Protein AF-A0A9P5U6A4-F1 (afdb_monomer_lite)

Radius of gyration: 18.1 Å; chains: 1; bounding box: 41×31×50 Å

Foldseek 3Di:
DEEEAADDQEAEEEDEDQEYEYEHHHAEYEYEYEHQEYEYEYAHQEYEYAYYHAEYEYEEEHQEYEYHEAYQEYEYEYEHAEYEYAEDHAEAEYEYDYAEYEYEAEHLEYEYEYAYQAYEYEADEAEYEYEYHHQEYEYEYYHQEAEYEYEEAAYEYEYAHQAYEYEDYHQWYKYQDHHVHYWYHYNNRTDDDDHGMDTDD

Secondary structure (DSSP, 8-state):
---EEES-SEE--EEESSEE--EEESSEE--EEESSEE--EEESSEE--EEEEEEE--EEEEEEE--EEEEEEE--EEEEEEE--EEESSEE--EEEEEEEEEEEESSEE--EEEEEEEEEEEEEEEE--EEEEEEEEEEEEEEEE--EEEEEEEEEEEESSEE--EE-SSEEEEEEESSEE--EETTEEPP--SEEEEE-

Structure (mmCIF, N/CA/C/O backbone):
data_AF-A0A9P5U6A4-F1
#
_entry.id   AF-A0A9P5U6A4-F1
#
loop_
_atom_site.group_PDB
_atom_site.id
_atom_site.type_symbol
_atom_site.label_atom_id
_atom_site.label_alt_id
_atom_site.label_comp_id
_atom_site.label_asym_id
_atom_site.label_entity_id
_atom_site.label_seq_id
_atom_site.pdbx_PDB_ins_code
_atom_site.Cartn_x
_atom_site.Cartn_y
_atom_site.Cartn_z
_atom_site.occupancy
_atom_site.B_iso_or_equiv
_atom_site.auth_seq_id
_atom_site.auth_comp_id
_atom_site.auth_asym_id
_atom_site.auth_atom_id
_atom_site.pdbx_PDB_model_num
ATOM 1 N N . MET A 1 1 ? -16.174 -10.699 20.162 1.00 77.19 1 MET A N 1
ATOM 2 C CA . MET A 1 1 ? -16.205 -9.641 21.177 1.00 77.19 1 MET A CA 1
ATOM 3 C C . MET A 1 1 ? -16.279 -8.295 20.474 1.00 77.19 1 MET A C 1
ATOM 5 O O . MET A 1 1 ? -15.389 -7.957 19.694 1.00 77.19 1 MET A O 1
ATOM 9 N N . CYS A 1 2 ? -17.381 -7.584 20.689 1.00 80.19 2 CYS A N 1
ATOM 10 C CA . CYS A 1 2 ? -17.575 -6.204 20.260 1.00 80.19 2 CYS A CA 1
ATOM 11 C C . CYS A 1 2 ? -17.560 -5.353 21.532 1.00 80.19 2 CYS A C 1
ATOM 13 O O . CYS A 1 2 ? -18.227 -5.716 22.494 1.00 80.19 2 CYS A O 1
ATOM 15 N N . ILE A 1 3 ? -16.750 -4.297 21.561 1.00 85.31 3 ILE A N 1
ATOM 16 C CA . ILE A 1 3 ? -16.692 -3.345 22.675 1.00 85.31 3 ILE A CA 1
ATOM 17 C C . ILE A 1 3 ? -16.624 -1.950 22.076 1.00 85.31 3 ILE A C 1
ATOM 19 O O . ILE A 1 3 ? -15.835 -1.718 21.160 1.00 85.31 3 ILE A O 1
ATOM 23 N N . THR A 1 4 ? -17.404 -1.031 22.629 1.00 88.75 4 THR A N 1
ATOM 24 C CA . THR A 1 4 ? -17.360 0.388 22.287 1.00 88.75 4 THR A CA 1
ATOM 25 C C . THR A 1 4 ? -16.843 1.153 23.496 1.00 88.75 4 THR A C 1
ATOM 27 O O . THR A 1 4 ? -17.489 1.157 24.536 1.00 88.75 4 THR A O 1
ATOM 30 N N . LEU A 1 5 ? -15.673 1.782 23.374 1.00 86.00 5 LEU A N 1
ATOM 31 C CA . LEU A 1 5 ? -15.154 2.725 24.368 1.00 86.00 5 LEU A CA 1
ATOM 32 C C . LEU A 1 5 ? -15.083 4.098 23.711 1.00 86.00 5 LEU A C 1
ATOM 34 O O . LEU A 1 5 ? -14.253 4.318 22.830 1.00 86.00 5 LEU A O 1
ATOM 38 N N . THR A 1 6 ? -15.965 5.011 24.103 1.00 77.44 6 THR A N 1
ATOM 39 C CA . THR A 1 6 ? -16.030 6.374 23.566 1.00 77.44 6 THR A CA 1
ATOM 40 C C . THR A 1 6 ? -16.056 7.361 24.717 1.00 77.44 6 THR A C 1
ATOM 42 O O . THR A 1 6 ? -17.070 7.492 25.387 1.00 77.44 6 THR A O 1
ATOM 45 N N . GLY A 1 7 ? -14.933 8.039 24.948 1.00 66.25 7 GLY A N 1
ATOM 46 C CA . GLY A 1 7 ? -14.759 8.919 26.105 1.00 66.25 7 GLY A CA 1
ATOM 47 C C . GLY A 1 7 ? -13.658 8.387 27.015 1.00 66.25 7 GLY A C 1
ATOM 48 O O . GLY A 1 7 ? -13.726 7.268 27.506 1.00 66.25 7 GLY A O 1
ATOM 49 N N . GLY A 1 8 ? -12.590 9.171 27.158 1.00 67.12 8 GLY A N 1
ATOM 50 C CA . GLY A 1 8 ? -11.378 8.779 27.872 1.00 67.12 8 GLY A CA 1
ATOM 51 C C . GLY A 1 8 ? -10.123 9.395 27.252 1.00 67.12 8 GLY A C 1
ATOM 52 O O . GLY A 1 8 ? -9.964 9.479 26.029 1.00 67.12 8 GLY A O 1
ATOM 53 N N . ASN A 1 9 ? -9.186 9.833 28.097 1.00 84.25 9 ASN A N 1
ATOM 54 C CA . ASN A 1 9 ? -7.886 10.321 27.625 1.00 84.25 9 ASN A CA 1
ATOM 55 C C . ASN A 1 9 ? -7.026 9.161 27.070 1.00 84.25 9 ASN A C 1
ATOM 57 O O . ASN A 1 9 ? -6.189 9.362 26.185 1.00 84.25 9 ASN A O 1
ATOM 61 N N . LYS A 1 10 ? -7.233 7.932 27.567 1.00 90.81 10 LYS A N 1
ATOM 62 C CA . LYS A 1 10 ? -6.485 6.727 27.183 1.00 90.81 10 LYS A CA 1
ATOM 63 C C . LYS A 1 10 ? -7.388 5.485 27.202 1.00 90.81 10 LYS A C 1
ATOM 65 O O . LYS A 1 10 ? -7.975 5.205 28.235 1.00 90.81 10 LYS A O 1
ATOM 70 N N . ASN A 1 11 ? -7.419 4.714 26.113 1.00 91.44 11 ASN A N 1
ATOM 71 C CA . ASN A 1 11 ? -8.090 3.410 26.040 1.00 91.44 11 ASN A CA 1
ATOM 72 C C . ASN A 1 11 ? -7.074 2.301 25.759 1.00 91.44 11 ASN A C 1
ATOM 74 O O . ASN A 1 11 ? -6.429 2.312 24.708 1.00 91.44 11 ASN A O 1
ATOM 78 N N . THR A 1 12 ? -6.952 1.321 26.653 1.00 93.75 12 THR A N 1
ATOM 79 C CA . THR A 1 12 ? -5.955 0.238 26.545 1.00 93.75 12 THR A CA 1
ATOM 80 C C . THR A 1 12 ? -6.559 -1.163 26.748 1.00 93.75 12 THR A C 1
ATOM 82 O O . THR A 1 12 ? -6.035 -1.940 27.545 1.00 93.75 12 THR A O 1
ATOM 85 N N . PRO A 1 13 ? -7.678 -1.521 26.084 1.00 92.62 13 PRO A N 1
ATOM 86 C CA . PRO A 1 13 ? -8.335 -2.796 26.345 1.00 92.62 13 PRO A CA 1
ATOM 87 C C . PRO A 1 13 ? -7.518 -3.981 25.819 1.00 92.62 13 PRO A C 1
ATOM 89 O O . PRO A 1 13 ? -6.872 -3.902 24.767 1.00 92.62 13 PRO A O 1
ATOM 92 N N . PHE A 1 14 ? -7.623 -5.106 26.521 1.00 94.06 14 PHE A N 1
ATOM 93 C CA . PHE A 1 14 ? -7.116 -6.403 26.091 1.00 94.06 14 PHE A CA 1
ATOM 94 C C . PHE A 1 14 ? -8.294 -7.296 25.699 1.00 94.06 14 PHE A C 1
ATOM 96 O O . PHE A 1 14 ? -9.086 -7.670 26.559 1.00 94.06 14 PHE A O 1
ATOM 103 N N . LEU A 1 15 ? -8.425 -7.647 24.414 1.00 92.88 15 LEU A N 1
ATOM 104 C CA . LEU A 1 15 ? -9.511 -8.510 23.933 1.00 92.88 15 LEU A CA 1
ATOM 105 C C . LEU A 1 15 ? -8.959 -9.815 23.369 1.00 92.88 15 LEU A C 1
ATOM 107 O O . LEU A 1 15 ? -8.112 -9.827 22.469 1.00 92.88 15 LEU A O 1
ATOM 111 N N . ARG A 1 16 ? -9.500 -10.928 23.866 1.00 92.31 16 ARG A N 1
ATOM 112 C CA . ARG A 1 16 ? -9.231 -12.274 23.366 1.00 92.31 16 ARG A CA 1
ATOM 113 C C . ARG A 1 16 ? -10.540 -12.913 22.917 1.00 92.31 16 ARG A C 1
ATOM 115 O O . ARG A 1 16 ? -11.516 -12.924 23.655 1.00 92.31 16 ARG A O 1
ATOM 122 N N . GLY A 1 17 ? -10.553 -13.476 21.715 1.00 89.38 17 GLY A N 1
ATOM 123 C CA . GLY A 1 17 ? -11.730 -14.164 21.187 1.00 89.38 17 GLY A CA 1
ATOM 124 C C . GLY A 1 17 ? -11.570 -14.539 19.722 1.00 89.38 17 GLY A C 1
ATOM 125 O O . GLY A 1 17 ? -10.640 -14.097 19.060 1.00 89.38 17 GLY A O 1
ATOM 126 N N . ASN A 1 18 ? -12.475 -15.356 19.180 1.00 92.25 18 ASN A N 1
ATOM 127 C CA . ASN A 1 18 ? -12.396 -15.778 17.775 1.00 92.25 18 ASN A CA 1
ATOM 128 C C . ASN A 1 18 ? -12.501 -14.582 16.799 1.00 92.25 18 ASN A C 1
ATOM 130 O O . ASN A 1 18 ? -11.772 -14.512 15.809 1.00 92.25 18 ASN A O 1
ATOM 134 N N . LYS A 1 19 ? -13.383 -13.620 17.101 1.00 94.19 19 LYS A N 1
ATOM 135 C CA . LYS A 1 19 ? -13.600 -12.387 16.329 1.00 94.19 19 LYS A CA 1
ATOM 136 C C . LYS A 1 19 ? -13.584 -11.178 17.269 1.00 94.19 19 LYS A C 1
ATOM 138 O O . LYS A 1 19 ? -14.353 -11.185 18.229 1.00 94.19 19 LYS A O 1
ATOM 143 N N . ASN A 1 20 ? -12.786 -10.149 16.986 1.00 93.81 20 ASN A N 1
ATOM 144 C CA . ASN A 1 20 ? -12.751 -8.897 17.756 1.00 93.81 20 ASN A CA 1
ATOM 145 C C . ASN A 1 20 ? -13.032 -7.694 16.851 1.00 93.81 20 ASN A C 1
ATOM 147 O O . ASN A 1 20 ? -12.311 -7.478 15.878 1.00 93.81 20 ASN A O 1
ATOM 151 N N . THR A 1 21 ? -14.044 -6.896 17.182 1.00 95.56 21 THR A N 1
ATOM 152 C CA . THR A 1 21 ? -14.482 -5.749 16.364 1.00 95.56 21 THR A CA 1
ATOM 153 C C . THR A 1 21 ? -14.701 -4.482 17.204 1.00 95.56 21 THR A C 1
ATOM 155 O O . THR A 1 21 ? -15.773 -3.887 17.128 1.00 95.56 21 THR A O 1
ATOM 158 N N . PRO A 1 22 ? -13.755 -4.078 18.075 1.00 94.50 22 PRO A N 1
ATOM 159 C CA . PRO A 1 22 ? -14.002 -2.960 18.973 1.00 94.50 22 PRO A CA 1
ATOM 160 C C . PRO A 1 22 ? -13.978 -1.610 18.251 1.00 94.50 22 PRO A C 1
ATOM 162 O O . PRO A 1 22 ? -13.200 -1.407 17.314 1.00 94.50 22 PRO A O 1
ATOM 165 N N . PHE A 1 23 ? -14.763 -0.670 18.764 1.00 95.56 23 PHE A N 1
ATOM 166 C CA . PHE A 1 23 ? -14.699 0.746 18.433 1.00 95.56 23 PHE A CA 1
ATOM 167 C C . PHE A 1 23 ? -14.083 1.505 19.609 1.00 95.56 23 PHE A C 1
ATOM 169 O O . PHE A 1 23 ? -14.672 1.548 20.685 1.00 95.56 23 PHE A O 1
ATOM 176 N N . LEU A 1 24 ? -12.905 2.108 19.425 1.00 93.94 24 LEU A N 1
ATOM 177 C CA . LEU A 1 24 ? -12.234 2.884 20.474 1.00 93.94 24 LEU A CA 1
ATOM 178 C C . LEU A 1 24 ? -12.043 4.337 20.031 1.00 93.94 24 LEU A C 1
ATOM 180 O O . LEU A 1 24 ? -11.343 4.623 19.054 1.00 93.94 24 LEU A O 1
ATOM 184 N N . GLY A 1 25 ? -12.659 5.250 20.773 1.00 91.25 25 GLY A N 1
ATOM 185 C CA . GLY A 1 25 ? -12.566 6.697 20.640 1.00 91.25 25 GLY A CA 1
ATOM 186 C C . GLY A 1 25 ? -11.927 7.326 21.879 1.00 91.25 25 GLY A C 1
ATOM 187 O O . GLY A 1 25 ? -12.347 7.055 23.000 1.00 91.25 25 GLY A O 1
ATOM 188 N N . GLY A 1 26 ? -10.931 8.190 21.693 1.00 90.25 26 GLY A N 1
ATOM 189 C CA . GLY A 1 26 ? -10.253 8.881 22.797 1.00 90.25 26 GLY A CA 1
ATOM 190 C C . GLY A 1 26 ? -8.985 9.594 22.338 1.00 90.25 26 GLY A C 1
ATOM 191 O O . GLY A 1 26 ? -8.617 9.526 21.170 1.00 90.25 26 GLY A O 1
ATOM 192 N N . ASN A 1 27 ? -8.276 10.284 23.232 1.00 92.94 27 ASN A N 1
ATOM 193 C CA . ASN A 1 27 ? -7.036 10.975 22.849 1.00 92.94 27 ASN A CA 1
ATOM 194 C C . ASN A 1 27 ? -5.917 9.976 22.480 1.00 92.94 27 ASN A C 1
ATOM 196 O O . ASN A 1 27 ? -5.209 10.171 21.485 1.00 92.94 27 ASN A O 1
ATOM 200 N N . LYS A 1 28 ? -5.776 8.882 23.242 1.00 95.38 28 LYS A N 1
ATOM 201 C CA . LYS A 1 28 ? -4.800 7.808 22.994 1.00 95.38 28 LYS A CA 1
ATOM 202 C C . LYS A 1 28 ? -5.477 6.432 23.026 1.00 95.38 28 LYS A C 1
ATOM 204 O O . LYS A 1 28 ? -6.137 6.119 24.006 1.00 95.38 28 LYS A O 1
ATOM 209 N N . ASN A 1 29 ? -5.266 5.583 22.020 1.00 96.38 29 ASN A N 1
ATOM 210 C CA . ASN A 1 29 ? -5.771 4.202 22.008 1.00 96.38 29 ASN A CA 1
ATOM 211 C C . ASN A 1 29 ? -4.621 3.205 21.830 1.00 96.38 29 ASN A C 1
ATOM 213 O O . ASN A 1 29 ? -3.909 3.278 20.831 1.00 96.38 29 ASN A O 1
ATOM 217 N N . THR A 1 30 ? -4.453 2.251 22.744 1.00 96.94 30 THR A N 1
ATOM 218 C CA . THR A 1 30 ? -3.389 1.232 22.689 1.00 96.94 30 THR A CA 1
ATOM 219 C C . THR A 1 30 ? -3.932 -0.185 22.952 1.00 96.94 30 THR A C 1
ATOM 221 O O . THR A 1 30 ? -3.500 -0.851 23.894 1.00 96.94 30 THR A O 1
ATOM 224 N N . PRO A 1 31 ? -4.925 -0.664 22.180 1.00 95.81 31 PRO A N 1
ATOM 225 C CA . PRO A 1 31 ? -5.518 -1.969 22.436 1.00 95.81 31 PRO A CA 1
ATOM 226 C C . PRO A 1 31 ? -4.582 -3.120 22.067 1.00 95.81 31 PRO A C 1
ATOM 228 O O . PRO A 1 31 ? -3.818 -3.036 21.099 1.00 95.81 31 PRO A O 1
ATOM 231 N N . PHE A 1 32 ? -4.747 -4.235 22.773 1.00 96.81 32 PHE A N 1
ATOM 232 C CA . PHE A 1 32 ? -4.190 -5.527 22.396 1.00 96.81 32 PHE A CA 1
ATOM 233 C C . PHE A 1 32 ? -5.320 -6.474 21.994 1.00 96.81 32 PHE A C 1
ATOM 235 O O . PHE A 1 32 ? -6.163 -6.813 22.824 1.00 96.81 32 PHE A O 1
ATOM 242 N N . LEU A 1 33 ? -5.347 -6.917 20.733 1.00 96.06 33 LEU A N 1
ATOM 243 C CA . LEU A 1 33 ? -6.360 -7.854 20.237 1.00 96.06 33 LEU A CA 1
ATOM 244 C C . LEU A 1 33 ? -5.713 -9.157 19.777 1.00 96.06 33 LEU A C 1
ATOM 246 O O . LEU A 1 33 ? -4.850 -9.165 18.894 1.00 96.06 33 LEU A O 1
ATOM 250 N N . ARG A 1 34 ? -6.179 -10.273 20.340 1.00 95.94 34 ARG A N 1
ATOM 251 C CA . ARG A 1 34 ? -5.794 -11.622 19.923 1.00 95.94 34 ARG A CA 1
ATOM 252 C C . ARG A 1 34 ? -7.025 -12.404 19.492 1.00 95.94 34 ARG A C 1
ATOM 254 O O . ARG A 1 34 ? -7.944 -12.623 20.280 1.00 95.94 34 ARG A O 1
ATOM 261 N N . GLY A 1 35 ? -7.017 -12.881 18.255 1.00 92.38 35 GLY A N 1
ATOM 262 C CA . GLY A 1 35 ? -8.147 -13.618 17.709 1.00 92.38 35 GLY A CA 1
ATOM 263 C C . GLY A 1 35 ? -7.929 -14.093 16.291 1.00 92.38 35 GLY A C 1
ATOM 264 O O . GLY A 1 35 ? -6.985 -13.683 15.637 1.00 92.38 35 GLY A O 1
ATOM 265 N N . ASN A 1 36 ? -8.807 -14.951 15.787 1.00 94.75 36 ASN A N 1
ATOM 266 C CA . ASN A 1 36 ? -8.728 -15.400 14.397 1.00 94.75 36 ASN A CA 1
ATOM 267 C C . ASN A 1 36 ? -8.989 -14.249 13.418 1.00 94.75 36 ASN A C 1
ATOM 269 O O . ASN A 1 36 ? -8.344 -14.176 12.371 1.00 94.75 36 ASN A O 1
ATOM 273 N N . LYS A 1 37 ? -9.941 -13.367 13.751 1.00 95.19 37 LYS A N 1
ATOM 274 C CA . LYS A 1 37 ? -10.299 -12.193 12.953 1.00 95.19 37 LYS A CA 1
ATOM 275 C C . LYS A 1 37 ? -10.339 -10.934 13.822 1.00 95.19 37 LYS A C 1
ATOM 277 O O . LYS A 1 37 ? -11.125 -10.906 14.767 1.00 95.19 37 LYS A O 1
ATOM 282 N N . ASN A 1 38 ? -9.573 -9.889 13.499 1.00 95.88 38 ASN A N 1
ATOM 283 C CA . ASN A 1 38 ? -9.678 -8.594 14.188 1.00 95.88 38 ASN A CA 1
ATOM 284 C C . ASN A 1 38 ? -9.985 -7.450 13.210 1.00 95.88 38 ASN A C 1
ATOM 286 O O . ASN A 1 38 ? -9.247 -7.217 12.253 1.00 95.88 38 ASN A O 1
ATOM 290 N N . THR A 1 39 ? -11.043 -6.687 13.476 1.00 97.06 39 THR A N 1
ATOM 291 C CA . THR A 1 39 ? -11.459 -5.538 12.654 1.00 97.06 39 THR A CA 1
ATOM 292 C C . THR A 1 39 ? -11.729 -4.299 13.523 1.00 97.06 39 THR A C 1
ATOM 294 O O . THR A 1 39 ? -12.854 -3.801 13.556 1.00 97.06 39 THR A O 1
ATOM 297 N N . PRO A 1 40 ? -10.742 -3.817 14.304 1.00 96.44 40 PRO A N 1
ATOM 298 C CA . PRO A 1 40 ? -10.958 -2.671 15.176 1.00 96.44 40 PRO A CA 1
ATOM 299 C C . PRO A 1 40 ? -11.078 -1.362 14.401 1.00 96.44 40 PRO A C 1
ATOM 301 O O . PRO A 1 40 ? -10.385 -1.153 13.401 1.00 96.44 40 PRO A O 1
ATOM 304 N N . PHE A 1 41 ? -11.871 -0.447 14.947 1.00 96.94 41 PHE A N 1
ATOM 305 C CA . PHE A 1 41 ? -11.915 0.948 14.536 1.00 96.94 41 PHE A CA 1
ATOM 306 C C . PHE A 1 41 ? -11.358 1.831 15.654 1.00 96.94 41 PHE A C 1
ATOM 308 O O . PHE A 1 41 ? -11.937 1.898 16.736 1.00 96.94 41 PHE A O 1
ATOM 315 N N . LEU A 1 42 ? -10.230 2.503 15.405 1.00 96.50 42 LEU A N 1
ATOM 316 C CA . LEU A 1 42 ? -9.565 3.369 16.382 1.00 96.50 42 LEU A CA 1
ATOM 317 C C . LEU A 1 42 ? -9.555 4.816 15.894 1.00 96.50 42 LEU A C 1
ATOM 319 O O . LEU A 1 42 ? -8.958 5.131 14.859 1.00 96.50 42 LEU A O 1
ATOM 323 N N . ARG A 1 43 ? -10.173 5.709 16.669 1.00 95.56 43 ARG A N 1
ATOM 324 C CA . ARG A 1 43 ? -10.185 7.153 16.427 1.00 95.56 43 ARG A CA 1
ATOM 325 C C . ARG A 1 43 ? -9.571 7.883 17.614 1.00 95.56 43 ARG A C 1
ATOM 327 O O . ARG A 1 43 ? -10.043 7.762 18.740 1.00 95.56 43 ARG A O 1
ATOM 334 N N . GLY A 1 44 ? -8.539 8.677 17.357 1.00 92.56 44 GLY A N 1
ATOM 335 C CA . GLY A 1 44 ? -7.884 9.450 18.406 1.00 92.56 44 GLY A CA 1
ATOM 336 C C . GLY A 1 44 ? -6.699 10.257 17.921 1.00 92.56 44 GLY A C 1
ATOM 337 O O . GLY A 1 44 ? -6.329 10.171 16.760 1.00 92.56 44 GLY A O 1
ATOM 338 N N . ASN A 1 45 ? -6.061 11.036 18.791 1.00 94.88 45 ASN A N 1
ATOM 339 C CA . ASN A 1 45 ? -4.843 11.751 18.402 1.00 94.88 45 ASN A CA 1
ATOM 340 C C . ASN A 1 45 ? -3.661 10.793 18.213 1.00 94.88 45 ASN A C 1
ATOM 342 O O . ASN A 1 45 ? -2.841 11.007 17.315 1.00 94.88 45 ASN A O 1
ATOM 346 N N . LYS A 1 46 ? -3.563 9.751 19.047 1.00 96.31 46 LYS A N 1
ATOM 347 C CA . LYS A 1 46 ? -2.512 8.729 18.975 1.00 96.31 46 LYS A CA 1
ATOM 348 C C . LYS A 1 46 ? -3.115 7.326 19.032 1.00 96.31 46 LYS A C 1
ATOM 350 O O . LYS A 1 46 ? -3.788 7.006 20.004 1.00 96.31 46 LYS A O 1
ATOM 355 N N . ASN A 1 47 ? -2.825 6.471 18.054 1.00 97.50 47 ASN A N 1
ATOM 356 C CA . ASN A 1 47 ? -3.229 5.061 18.096 1.00 97.50 47 ASN A CA 1
ATOM 357 C C . ASN A 1 47 ? -2.004 4.147 18.019 1.00 97.50 47 ASN A C 1
ATOM 359 O O . ASN A 1 47 ? -1.207 4.272 17.088 1.00 97.50 47 ASN A O 1
ATOM 363 N N . THR A 1 48 ? -1.873 3.209 18.957 1.00 98.00 48 THR A N 1
ATOM 364 C CA . THR A 1 48 ? -0.811 2.197 18.955 1.00 98.00 48 THR A CA 1
ATOM 365 C C . THR A 1 48 ? -1.333 0.776 19.209 1.00 98.00 48 THR A C 1
ATOM 367 O O . THR A 1 48 ? -1.097 0.215 20.281 1.00 98.00 48 THR A O 1
ATOM 370 N N . PRO A 1 49 ? -2.103 0.191 18.272 1.00 97.50 49 PRO A N 1
ATOM 371 C CA . PRO A 1 49 ? -2.652 -1.149 18.442 1.00 97.50 49 PRO A CA 1
ATOM 372 C C . PRO A 1 49 ? -1.625 -2.259 18.227 1.00 97.50 49 PRO A C 1
ATOM 374 O O . PRO A 1 49 ? -0.777 -2.182 17.332 1.00 97.50 49 PRO A O 1
ATOM 377 N N . PHE A 1 50 ? -1.824 -3.348 18.965 1.00 97.94 50 PHE A N 1
ATOM 378 C CA . PHE A 1 50 ? -1.154 -4.629 18.774 1.00 97.94 50 PHE A CA 1
ATOM 379 C C . PHE A 1 50 ? -2.192 -5.680 18.397 1.00 97.94 50 PHE A C 1
ATOM 381 O O . PHE A 1 50 ? -3.043 -6.027 19.217 1.00 97.94 50 PHE A O 1
ATOM 388 N N . LEU A 1 51 ? -2.146 -6.179 17.161 1.00 97.25 51 LEU A N 1
ATOM 389 C CA . LEU A 1 51 ? -3.111 -7.164 16.674 1.00 97.25 51 LEU A CA 1
ATOM 390 C C . LEU A 1 51 ? -2.408 -8.456 16.241 1.00 97.25 51 LEU A C 1
ATOM 392 O O . LEU A 1 51 ? -1.433 -8.417 15.479 1.00 97.25 51 LEU A O 1
ATOM 396 N N . ARG A 1 52 ? -2.915 -9.595 16.728 1.00 96.75 52 ARG A N 1
ATOM 397 C CA . ARG A 1 52 ? -2.418 -10.938 16.396 1.00 96.75 52 ARG A CA 1
ATOM 398 C C . ARG A 1 52 ? -3.554 -11.903 16.049 1.00 96.75 52 ARG A C 1
ATOM 400 O O . ARG A 1 52 ? -4.543 -11.992 16.783 1.00 96.75 52 ARG A O 1
ATOM 407 N N . GLY A 1 53 ? -3.342 -12.708 15.008 1.00 93.50 53 GLY A N 1
ATOM 408 C CA . GLY A 1 53 ? -4.417 -13.494 14.424 1.00 93.50 53 GLY A CA 1
ATOM 409 C C . GLY A 1 53 ? -4.142 -14.104 13.057 1.00 93.50 53 GLY A C 1
ATOM 410 O O . GLY A 1 53 ? -2.997 -14.244 12.621 1.00 93.50 53 GLY A O 1
ATOM 411 N N . ASN 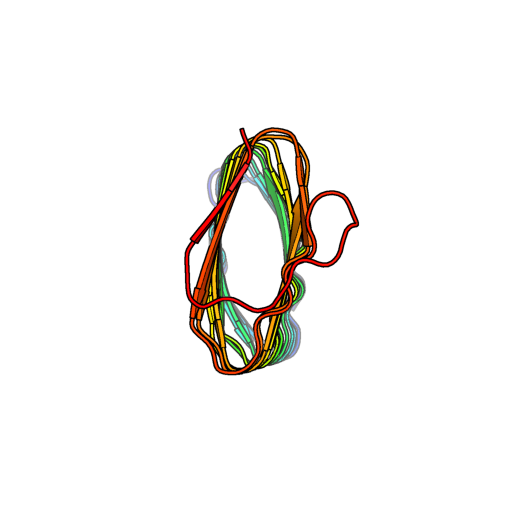A 1 54 ? -5.229 -14.492 12.389 1.00 95.25 54 ASN A N 1
ATOM 412 C CA . ASN A 1 54 ? -5.200 -15.027 11.032 1.00 95.25 54 ASN A CA 1
ATOM 413 C C . ASN A 1 54 ? -5.586 -13.984 9.972 1.00 95.25 54 ASN A C 1
ATOM 415 O O . ASN A 1 54 ? -5.021 -13.994 8.873 1.00 95.25 54 ASN A O 1
ATOM 419 N N . LYS A 1 55 ? -6.570 -13.124 10.248 1.00 96.12 55 LYS A N 1
ATOM 420 C CA . LYS A 1 55 ? -7.062 -12.106 9.313 1.00 96.12 55 LYS A CA 1
ATOM 421 C C . LYS A 1 55 ? -7.370 -10.809 10.049 1.00 96.12 55 LYS A C 1
ATOM 423 O O . LYS A 1 55 ? -8.295 -10.797 10.855 1.00 96.12 55 LYS A O 1
ATOM 428 N N . ASN A 1 56 ? -6.733 -9.706 9.666 1.00 94.00 56 ASN A N 1
ATOM 429 C CA . ASN A 1 56 ? -7.086 -8.398 10.212 1.00 94.00 56 ASN A CA 1
ATOM 430 C C . ASN A 1 56 ? -7.431 -7.350 9.173 1.00 94.00 56 ASN A C 1
ATOM 432 O O . ASN A 1 56 ? -6.816 -7.282 8.108 1.00 94.00 56 ASN A O 1
ATOM 436 N N . THR A 1 57 ? -8.361 -6.479 9.559 1.00 97.50 57 THR A N 1
ATOM 437 C CA . THR A 1 57 ? -8.719 -5.278 8.805 1.00 97.50 57 THR A CA 1
ATOM 438 C C . THR A 1 57 ? -8.908 -4.067 9.729 1.00 97.50 57 THR A C 1
ATOM 440 O O . THR A 1 57 ? -10.042 -3.655 9.981 1.00 97.50 57 THR A O 1
ATOM 443 N N . PRO A 1 58 ? -7.832 -3.524 10.329 1.00 97.00 58 PRO A N 1
ATOM 444 C CA . PRO A 1 58 ? -7.954 -2.392 11.235 1.00 97.00 58 PRO A CA 1
ATOM 445 C C . PRO A 1 58 ? -8.136 -1.073 10.486 1.00 97.00 58 PRO A C 1
ATOM 447 O O . PRO A 1 58 ? -7.506 -0.840 9.452 1.00 97.00 58 PRO A O 1
ATOM 450 N N . PHE A 1 59 ? -8.926 -0.185 11.082 1.00 98.00 59 PHE A N 1
ATOM 451 C CA . PHE A 1 59 ? -9.129 1.189 10.634 1.00 98.00 59 PHE A CA 1
ATOM 452 C C . PHE A 1 59 ? -8.585 2.147 11.690 1.00 98.00 59 PHE A C 1
ATOM 454 O O . PHE A 1 59 ? -9.114 2.215 12.798 1.00 98.00 59 PHE A O 1
ATOM 461 N N . LEU A 1 60 ? -7.520 2.880 11.361 1.00 97.50 60 LEU A N 1
ATOM 462 C CA . LEU A 1 60 ? -6.852 3.810 12.272 1.00 97.50 60 LEU A CA 1
ATOM 463 C C . LEU A 1 60 ? -6.961 5.237 11.744 1.00 97.50 60 LEU A C 1
ATOM 465 O O . LEU A 1 60 ? -6.433 5.556 10.677 1.00 97.50 60 LEU A O 1
ATOM 469 N N . ARG A 1 61 ? -7.608 6.114 12.512 1.00 96.88 61 ARG A N 1
ATOM 470 C CA . ARG A 1 61 ? -7.691 7.546 12.217 1.00 96.88 61 ARG A CA 1
ATOM 471 C C . ARG A 1 61 ? -7.105 8.349 13.369 1.00 96.88 61 ARG A C 1
ATOM 473 O O . ARG A 1 61 ? -7.614 8.291 14.489 1.00 96.88 61 ARG A O 1
ATOM 480 N N . GLY A 1 62 ? -6.073 9.136 13.079 1.00 93.81 62 GLY A N 1
ATOM 481 C CA . GLY A 1 62 ? -5.452 9.980 14.092 1.00 93.81 62 GLY A CA 1
ATOM 482 C C . GLY A 1 62 ? -4.253 10.782 13.634 1.00 93.81 62 GLY A C 1
ATOM 483 O O . GLY A 1 62 ? -3.733 10.560 12.551 1.00 93.81 62 GLY A O 1
ATOM 484 N N . ASN A 1 63 ? -3.780 11.707 14.468 1.00 95.56 63 ASN A N 1
ATOM 485 C CA . ASN A 1 63 ? -2.605 12.517 14.138 1.00 95.56 63 ASN A CA 1
ATOM 486 C C . ASN A 1 63 ? -1.333 11.661 14.033 1.00 95.56 63 ASN A C 1
ATOM 488 O O . ASN A 1 63 ? -0.518 11.887 13.135 1.00 95.56 63 ASN A O 1
ATOM 492 N N . LYS A 1 64 ? -1.164 10.681 14.928 1.00 96.44 64 LYS A N 1
ATOM 493 C CA . LYS A 1 64 ? -0.035 9.740 14.930 1.00 96.44 64 LYS A CA 1
ATOM 494 C C . LYS A 1 64 ? -0.535 8.300 15.075 1.00 96.44 64 LYS A C 1
ATOM 496 O O . LYS A 1 64 ? -1.212 8.011 16.059 1.00 96.44 64 LYS A O 1
ATOM 501 N N . ASN A 1 65 ? -0.170 7.392 14.170 1.00 96.50 65 ASN A N 1
ATOM 502 C CA . ASN A 1 65 ? -0.482 5.966 14.328 1.00 96.50 65 ASN A CA 1
ATOM 503 C C . ASN A 1 65 ? 0.774 5.090 14.233 1.00 96.50 65 ASN A C 1
ATOM 505 O O . ASN A 1 65 ? 1.531 5.188 13.272 1.00 96.50 65 ASN A O 1
ATOM 509 N N . THR A 1 66 ? 0.947 4.175 15.184 1.00 97.69 66 THR A N 1
ATOM 510 C CA . THR A 1 66 ? 2.005 3.152 15.164 1.00 97.69 66 THR A CA 1
ATOM 511 C C . THR A 1 66 ? 1.361 1.786 15.349 1.00 97.69 66 THR A C 1
ATOM 513 O O . THR A 1 66 ? 0.967 1.440 16.453 1.00 97.69 66 THR A O 1
ATOM 516 N N . ALA A 1 67 ? 1.206 1.007 14.283 1.00 96.00 67 ALA A N 1
ATOM 517 C CA . ALA A 1 67 ? 0.454 -0.249 14.337 1.00 96.00 67 ALA A CA 1
ATOM 518 C C . ALA A 1 67 ? 1.379 -1.463 14.254 1.00 96.00 67 ALA A C 1
ATOM 520 O O . ALA A 1 67 ? 2.206 -1.523 13.348 1.00 96.00 67 ALA A O 1
ATOM 521 N N . PHE A 1 68 ? 1.189 -2.451 15.129 1.00 97.88 68 PHE A N 1
ATOM 522 C CA . PHE A 1 68 ? 1.919 -3.721 15.101 1.00 97.88 68 PHE A CA 1
ATOM 523 C C . PHE A 1 68 ? 0.959 -4.861 14.768 1.00 97.88 68 PHE A C 1
ATOM 525 O O . PHE A 1 68 ? 0.140 -5.252 15.600 1.00 97.88 68 PHE A O 1
ATOM 532 N N . LEU A 1 69 ? 1.041 -5.385 13.544 1.00 96.81 69 LEU A N 1
ATOM 533 C CA . LEU A 1 69 ? 0.102 -6.379 13.018 1.00 96.81 69 LEU A CA 1
ATOM 534 C C . LEU A 1 69 ? 0.859 -7.656 12.628 1.00 96.81 69 LEU A C 1
ATOM 536 O O . LEU A 1 69 ? 1.691 -7.627 11.718 1.00 96.81 69 LEU A O 1
ATOM 540 N N . ARG A 1 70 ? 0.570 -8.780 13.298 1.00 95.81 70 ARG A N 1
ATOM 541 C CA . ARG A 1 70 ? 1.173 -10.094 13.005 1.00 95.81 70 ARG A CA 1
ATOM 542 C C . ARG A 1 70 ? 0.095 -11.112 12.636 1.00 95.81 70 ARG A C 1
ATOM 544 O O . ARG A 1 70 ? -0.532 -11.698 13.516 1.00 95.81 70 ARG A O 1
ATOM 551 N N . GLU A 1 71 ? -0.075 -11.345 11.337 1.00 90.12 71 GLU A N 1
ATOM 552 C CA . GLU A 1 71 ? -1.251 -12.009 10.765 1.00 90.12 71 GLU A CA 1
ATOM 553 C C . GLU A 1 71 ? -0.927 -12.816 9.510 1.00 90.12 71 GLU A C 1
ATOM 555 O O . GLU A 1 71 ? -0.067 -12.428 8.731 1.00 90.12 71 GLU A O 1
ATOM 560 N N . ASN A 1 72 ? -1.689 -13.869 9.206 1.00 94.25 72 ASN A N 1
ATOM 561 C CA . ASN A 1 72 ? -1.587 -14.526 7.896 1.00 94.25 72 ASN A CA 1
ATOM 562 C C . ASN A 1 72 ? -2.030 -13.583 6.751 1.00 94.25 72 ASN A C 1
ATOM 564 O O . ASN A 1 72 ? -1.381 -13.515 5.705 1.00 94.25 72 ASN A O 1
ATOM 568 N N . LYS A 1 73 ? -3.118 -12.826 6.941 1.00 95.94 73 LYS A N 1
ATOM 569 C CA . LYS A 1 73 ? -3.608 -11.825 5.980 1.00 95.94 73 LYS A CA 1
ATOM 570 C C . LYS A 1 73 ? -3.949 -10.518 6.689 1.00 95.94 73 LYS A C 1
ATOM 572 O O . LYS A 1 73 ? -4.657 -10.533 7.691 1.00 95.94 73 LYS A O 1
ATOM 577 N N . ASN A 1 74 ? -3.516 -9.394 6.137 1.00 95.12 74 ASN A N 1
ATOM 578 C CA . ASN A 1 74 ? -3.793 -8.085 6.707 1.00 95.12 74 ASN A CA 1
ATOM 579 C C . ASN A 1 74 ? -4.135 -7.042 5.639 1.00 95.12 74 ASN A C 1
ATOM 581 O O . ASN A 1 74 ? -3.381 -6.857 4.682 1.00 95.12 74 ASN A O 1
ATOM 585 N N . THR A 1 75 ? -5.218 -6.305 5.870 1.00 97.44 75 THR A N 1
ATOM 586 C CA . THR A 1 75 ? -5.667 -5.180 5.044 1.00 97.44 75 THR A CA 1
ATOM 587 C C . THR A 1 75 ? -5.958 -3.992 5.956 1.00 97.44 75 THR A C 1
ATOM 589 O O . THR A 1 75 ? -7.062 -3.832 6.461 1.00 97.44 75 THR A O 1
ATOM 592 N N . ALA A 1 76 ? -4.934 -3.183 6.218 1.00 96.19 76 ALA A N 1
ATOM 593 C CA . ALA A 1 76 ? -5.007 -2.084 7.175 1.00 96.19 76 ALA A CA 1
ATOM 594 C C . ALA A 1 76 ? -5.292 -0.748 6.480 1.00 96.19 76 ALA A C 1
ATOM 596 O O . ALA A 1 76 ? -4.659 -0.435 5.476 1.00 96.19 76 ALA A O 1
ATOM 597 N N . PHE A 1 77 ? -6.185 0.058 7.046 1.00 97.75 77 PHE A N 1
ATOM 598 C CA . PHE A 1 77 ? -6.483 1.412 6.584 1.00 97.75 77 PHE A CA 1
ATOM 599 C C . PHE A 1 77 ? -5.990 2.408 7.627 1.00 97.75 77 PHE A C 1
ATOM 601 O O . PHE A 1 77 ? -6.477 2.411 8.759 1.00 97.75 77 PHE A O 1
ATOM 608 N N . LEU A 1 78 ? -5.010 3.238 7.273 1.00 96.81 78 LEU A N 1
ATOM 609 C CA . LEU A 1 78 ? -4.459 4.234 8.185 1.00 96.81 78 LEU A CA 1
ATOM 610 C C . LEU A 1 78 ? -4.571 5.626 7.564 1.00 96.81 78 LEU 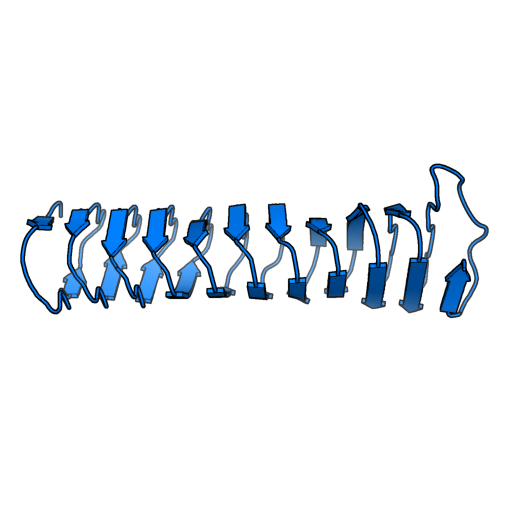A C 1
ATOM 612 O O . LEU A 1 78 ? -4.188 5.853 6.417 1.00 96.81 78 LEU A O 1
ATOM 616 N N . ARG A 1 79 ? -5.096 6.570 8.345 1.00 96.31 79 ARG A N 1
ATOM 617 C CA . ARG A 1 79 ? -5.230 7.975 7.960 1.00 96.31 79 ARG A CA 1
ATOM 618 C C . ARG A 1 79 ? -4.718 8.868 9.077 1.00 96.31 79 ARG A C 1
ATOM 620 O O . ARG A 1 79 ? -5.136 8.724 10.230 1.00 96.31 79 ARG A O 1
ATOM 627 N N . GLY A 1 80 ? -3.850 9.815 8.736 1.00 93.00 80 GLY A N 1
ATOM 628 C CA . GLY A 1 80 ? -3.272 10.696 9.743 1.00 93.00 80 GLY A CA 1
ATOM 629 C C . GLY A 1 80 ? -2.248 11.697 9.246 1.00 93.00 80 GLY A C 1
ATOM 630 O O . GLY A 1 80 ? -2.123 11.929 8.052 1.00 93.00 80 GLY A O 1
ATOM 631 N N . ASN A 1 81 ? -1.490 12.277 10.176 1.00 94.88 81 ASN A N 1
ATOM 632 C CA . ASN A 1 81 ? -0.355 13.134 9.830 1.00 94.88 81 ASN A CA 1
ATOM 633 C C . ASN A 1 81 ? 0.952 12.336 9.761 1.00 94.88 81 ASN A C 1
ATOM 635 O O . ASN A 1 81 ? 1.763 12.577 8.867 1.00 94.88 81 ASN A O 1
ATOM 639 N N . LYS A 1 82 ? 1.171 11.406 10.701 1.00 96.56 82 LYS A N 1
ATOM 640 C CA . LYS A 1 82 ? 2.381 10.576 10.780 1.00 96.56 82 LYS A CA 1
ATOM 641 C C . LYS A 1 82 ? 2.030 9.125 11.089 1.00 96.56 82 LYS A C 1
ATOM 643 O O . LYS A 1 82 ? 1.432 8.884 12.135 1.00 96.56 82 LYS A O 1
ATOM 648 N N . ASN A 1 83 ? 2.461 8.184 10.253 1.00 95.44 83 ASN A N 1
ATOM 649 C CA . ASN A 1 83 ? 2.222 6.761 10.484 1.00 95.44 83 ASN A CA 1
ATOM 650 C C . ASN A 1 83 ? 3.496 5.918 10.409 1.00 95.44 83 ASN A C 1
ATOM 652 O O . ASN A 1 83 ? 4.391 6.183 9.606 1.00 95.44 83 ASN A O 1
ATOM 656 N N . THR A 1 84 ? 3.533 4.884 11.252 1.00 97.81 84 THR A N 1
ATOM 657 C CA . THR A 1 84 ? 4.603 3.885 11.290 1.00 97.81 84 THR A CA 1
ATOM 658 C C . THR A 1 84 ? 4.022 2.472 11.459 1.00 97.81 84 THR A C 1
ATOM 660 O O . THR A 1 84 ? 3.996 1.944 12.575 1.00 97.81 84 THR A O 1
ATOM 663 N N . PRO A 1 85 ? 3.468 1.852 10.400 1.00 96.75 85 PRO A N 1
ATOM 664 C CA . PRO A 1 85 ? 2.953 0.488 10.477 1.00 96.75 85 PRO A CA 1
ATOM 665 C C . PRO A 1 85 ? 4.066 -0.567 10.361 1.00 96.75 85 PRO A C 1
ATOM 667 O O . PRO A 1 85 ? 4.906 -0.512 9.462 1.00 96.75 85 PRO A O 1
ATOM 670 N N . PHE A 1 86 ? 3.994 -1.581 11.221 1.00 97.88 86 PHE A N 1
ATOM 671 C CA . PHE A 1 86 ? 4.798 -2.801 11.206 1.00 97.88 86 PHE A CA 1
ATOM 672 C C . PHE A 1 86 ? 3.888 -3.995 10.916 1.00 97.88 86 PHE A C 1
ATOM 674 O O . PHE A 1 86 ? 3.105 -4.418 11.769 1.00 97.88 86 PHE A O 1
ATOM 681 N N . LEU A 1 87 ? 3.961 -4.523 9.695 1.00 96.88 87 LEU A N 1
ATOM 682 C CA . LEU A 1 87 ? 3.070 -5.568 9.192 1.00 96.88 87 LEU A CA 1
ATOM 683 C C . LEU A 1 87 ? 3.865 -6.835 8.892 1.00 96.88 87 LEU A C 1
ATOM 685 O O . LEU A 1 87 ? 4.778 -6.813 8.064 1.00 96.88 87 LEU A O 1
ATOM 689 N N . ARG A 1 88 ? 3.506 -7.948 9.538 1.00 96.31 88 ARG A N 1
ATOM 690 C CA . ARG A 1 88 ? 4.143 -9.248 9.319 1.00 96.31 88 ARG A CA 1
ATOM 691 C C . ARG A 1 88 ? 3.133 -10.346 9.005 1.00 96.31 88 ARG A C 1
ATOM 693 O O . ARG A 1 88 ? 2.268 -10.637 9.826 1.00 96.31 88 ARG A O 1
ATOM 700 N N . GLY A 1 89 ? 3.386 -11.044 7.901 1.00 92.62 89 GLY A N 1
ATOM 701 C CA . GLY A 1 89 ? 2.860 -12.366 7.563 1.00 92.62 89 GLY A CA 1
ATOM 702 C C . GLY A 1 89 ? 2.481 -12.494 6.090 1.00 92.62 89 GLY A C 1
ATOM 703 O O . GLY A 1 89 ? 2.929 -11.692 5.284 1.00 92.62 89 GLY A O 1
ATOM 704 N N . ASN A 1 90 ? 1.748 -13.534 5.691 1.00 95.38 90 ASN A N 1
ATOM 705 C CA . ASN A 1 90 ? 1.792 -13.999 4.295 1.00 95.38 90 ASN A CA 1
ATOM 706 C C . ASN A 1 90 ? 1.288 -12.986 3.255 1.00 95.38 90 ASN A C 1
ATOM 708 O O . ASN A 1 90 ? 1.840 -12.937 2.154 1.00 95.38 90 ASN A O 1
ATOM 712 N N . LYS A 1 91 ? 0.234 -12.216 3.551 1.00 96.12 91 LYS A N 1
ATOM 713 C CA . LYS A 1 91 ? -0.313 -11.204 2.631 1.00 96.12 91 LYS A CA 1
ATOM 714 C C . LYS A 1 91 ? -0.581 -9.889 3.359 1.00 96.12 91 LYS A C 1
ATOM 716 O O . LYS A 1 91 ? -1.424 -9.865 4.252 1.00 96.12 91 LYS A O 1
ATOM 721 N N . ASN A 1 92 ? 0.060 -8.803 2.928 1.00 96.50 92 ASN A N 1
ATOM 722 C CA . ASN A 1 92 ? -0.134 -7.463 3.492 1.00 96.50 92 ASN A CA 1
ATOM 723 C C . ASN A 1 92 ? -0.582 -6.471 2.417 1.00 96.50 92 ASN A C 1
ATOM 725 O O . ASN A 1 92 ? 0.127 -6.265 1.433 1.00 96.50 92 ASN A O 1
ATOM 729 N N . THR A 1 93 ? -1.722 -5.818 2.630 1.00 97.38 93 THR A N 1
ATOM 730 C CA . THR A 1 93 ? -2.307 -4.849 1.691 1.00 97.38 93 THR A CA 1
ATOM 731 C C . THR A 1 93 ? -2.739 -3.562 2.410 1.00 97.38 93 THR A C 1
ATOM 733 O O . THR A 1 93 ? -3.940 -3.308 2.537 1.00 97.38 93 THR A O 1
ATOM 736 N N . PRO A 1 94 ? -1.811 -2.770 2.982 1.00 96.75 94 PRO A N 1
ATOM 737 C CA . PRO A 1 94 ? -2.196 -1.542 3.663 1.00 96.75 94 PRO A CA 1
ATOM 738 C C . PRO A 1 94 ? -2.525 -0.409 2.687 1.00 96.75 94 PRO A C 1
ATOM 740 O O . PRO A 1 94 ? -1.868 -0.245 1.659 1.00 96.75 94 PRO A O 1
ATOM 743 N N . PHE A 1 95 ? -3.489 0.411 3.084 1.00 97.56 95 PHE A N 1
ATOM 744 C CA . PHE A 1 95 ? -3.866 1.668 2.454 1.00 97.56 95 PHE A CA 1
ATOM 745 C C . PHE A 1 95 ? -3.516 2.802 3.409 1.00 97.56 95 PHE A C 1
ATOM 747 O O . PHE A 1 95 ? -4.082 2.883 4.504 1.00 97.56 95 PHE A O 1
AT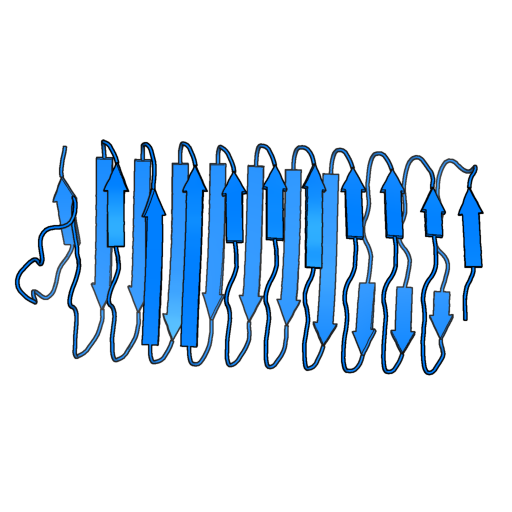OM 754 N N . LEU A 1 96 ? -2.580 3.661 3.008 1.00 95.44 96 LEU A N 1
ATOM 755 C CA . LEU A 1 96 ? -2.106 4.763 3.841 1.00 95.44 96 LEU A CA 1
ATOM 756 C C . LEU A 1 96 ? -2.317 6.111 3.146 1.00 95.44 96 LEU A C 1
ATOM 758 O O . LEU A 1 96 ? -1.959 6.287 1.975 1.00 95.44 96 LEU A O 1
ATOM 762 N N . ARG A 1 97 ? -2.896 7.067 3.878 1.00 94.75 97 ARG A N 1
ATOM 763 C CA . ARG A 1 97 ? -3.115 8.447 3.429 1.00 94.75 97 ARG A CA 1
ATOM 764 C C . ARG A 1 97 ? -2.716 9.417 4.537 1.00 94.75 97 ARG A C 1
ATOM 766 O O . ARG A 1 97 ? -3.495 9.675 5.461 1.00 94.75 97 ARG A O 1
ATOM 773 N N . GLU A 1 98 ? -1.527 9.997 4.402 1.00 90.88 98 GLU A N 1
ATOM 774 C CA . GLU A 1 98 ? -0.945 10.879 5.417 1.00 90.88 98 GLU A CA 1
ATOM 775 C C . GLU A 1 98 ? 0.101 11.860 4.874 1.00 90.88 98 GLU A C 1
ATOM 777 O O . GLU A 1 98 ? 0.451 11.841 3.701 1.00 90.88 98 GLU A O 1
ATOM 782 N N . ASN A 1 99 ? 0.635 12.723 5.741 1.00 93.44 99 ASN A N 1
ATOM 783 C CA . ASN A 1 99 ? 1.729 13.630 5.383 1.00 93.44 99 ASN A CA 1
ATOM 784 C C . ASN A 1 99 ? 3.102 12.938 5.423 1.00 93.44 99 ASN A C 1
ATOM 786 O O . ASN A 1 99 ? 3.960 13.222 4.585 1.00 93.44 99 ASN A O 1
ATOM 790 N N . LYS A 1 100 ? 3.343 12.058 6.403 1.00 95.50 100 LYS A N 1
ATOM 791 C CA . LYS A 1 100 ? 4.612 11.329 6.559 1.00 95.50 100 LYS A CA 1
ATOM 792 C C . LYS A 1 100 ? 4.373 9.872 6.933 1.00 95.50 100 LYS A C 1
ATOM 794 O O . LYS A 1 100 ? 3.662 9.609 7.900 1.00 95.50 100 LYS A O 1
ATOM 799 N N . ASN A 1 101 ? 5.042 8.957 6.243 1.00 96.00 101 ASN A N 1
ATOM 800 C CA . ASN A 1 101 ? 4.943 7.530 6.514 1.00 96.00 101 ASN A CA 1
ATOM 801 C C . ASN A 1 101 ? 6.308 6.841 6.536 1.00 96.00 101 ASN A C 1
ATOM 803 O O . ASN A 1 101 ? 7.129 7.069 5.645 1.00 96.00 101 ASN A O 1
ATOM 807 N N . THR A 1 102 ? 6.480 5.938 7.499 1.00 97.44 102 THR A N 1
ATOM 808 C CA . THR A 1 102 ? 7.568 4.957 7.518 1.00 97.44 102 THR A CA 1
ATOM 809 C C . THR A 1 102 ? 6.981 3.563 7.716 1.00 97.44 102 THR A C 1
ATOM 811 O O . THR A 1 102 ? 6.656 3.182 8.836 1.00 97.44 102 THR A O 1
ATOM 814 N N . ALA A 1 103 ? 6.836 2.785 6.645 1.00 95.88 103 ALA A N 1
ATOM 815 C CA . ALA A 1 103 ? 6.190 1.473 6.711 1.00 95.88 103 ALA A CA 1
ATOM 816 C C . ALA A 1 103 ? 7.184 0.310 6.619 1.00 95.88 103 ALA A C 1
ATOM 818 O O . ALA A 1 103 ? 8.075 0.315 5.771 1.00 95.88 103 ALA A O 1
ATOM 819 N N . PHE A 1 104 ? 6.970 -0.723 7.437 1.00 97.50 104 PHE A N 1
ATOM 820 C CA . PHE A 1 104 ? 7.726 -1.976 7.424 1.00 97.50 104 PHE A CA 1
ATOM 821 C C . PHE A 1 104 ? 6.777 -3.139 7.133 1.00 97.50 104 PHE A C 1
ATOM 823 O O . PHE A 1 104 ? 5.907 -3.461 7.942 1.00 97.50 104 PHE A O 1
ATOM 830 N N . LEU A 1 105 ? 6.918 -3.755 5.962 1.00 96.56 105 LEU A N 1
ATOM 831 C CA . LEU A 1 105 ? 6.072 -4.844 5.488 1.00 96.56 105 LEU A CA 1
ATOM 832 C C . LEU A 1 105 ? 6.930 -6.072 5.204 1.00 96.56 105 LEU A C 1
ATOM 834 O O . LEU A 1 105 ? 7.788 -6.062 4.320 1.00 96.56 105 LEU A O 1
ATOM 838 N N . ARG A 1 106 ? 6.661 -7.153 5.927 1.00 95.25 106 ARG A N 1
ATOM 839 C CA . ARG A 1 106 ? 7.338 -8.434 5.751 1.00 95.25 106 ARG A CA 1
ATOM 840 C C . ARG A 1 106 ? 6.304 -9.517 5.469 1.00 95.25 106 ARG A C 1
ATOM 842 O O . ARG A 1 106 ? 5.442 -9.779 6.309 1.00 95.25 106 ARG A O 1
ATOM 849 N N . GLY A 1 107 ? 6.375 -10.121 4.288 1.00 91.06 107 GLY A N 1
ATOM 850 C CA . GLY A 1 107 ? 5.368 -11.081 3.864 1.00 91.06 107 GLY A CA 1
ATOM 851 C C . GLY A 1 107 ? 5.557 -11.623 2.459 1.00 91.06 107 GLY A C 1
ATOM 852 O O . GLY A 1 107 ? 5.990 -10.899 1.567 1.00 91.06 107 GLY A O 1
ATOM 853 N N . ASN A 1 108 ? 5.131 -12.868 2.231 1.00 93.06 108 ASN A N 1
ATOM 854 C CA . ASN A 1 108 ? 5.184 -13.521 0.921 1.00 93.06 108 ASN A CA 1
ATOM 855 C C . ASN A 1 108 ? 4.599 -12.658 -0.212 1.00 93.06 108 ASN A C 1
ATOM 857 O O . ASN A 1 108 ? 5.107 -12.686 -1.335 1.00 93.06 108 ASN A O 1
ATOM 861 N N . LYS A 1 109 ? 3.542 -11.885 0.059 1.00 95.44 109 LYS A N 1
ATOM 862 C CA . LYS A 1 109 ? 2.988 -10.908 -0.881 1.00 95.44 109 LYS A CA 1
ATOM 863 C C . LYS A 1 109 ? 2.683 -9.586 -0.179 1.00 95.44 109 LYS A C 1
ATOM 865 O O . LYS A 1 109 ? 1.778 -9.529 0.652 1.00 95.44 109 LYS A O 1
ATOM 870 N N . ASN A 1 110 ? 3.364 -8.515 -0.578 1.00 96.56 110 ASN A N 1
ATOM 871 C CA . ASN A 1 110 ? 3.086 -7.161 -0.097 1.00 96.56 110 ASN A CA 1
ATOM 872 C C . ASN A 1 110 ? 2.553 -6.292 -1.235 1.00 96.56 110 ASN A C 1
ATOM 874 O O . ASN A 1 110 ? 3.214 -6.156 -2.268 1.00 96.56 110 ASN A O 1
ATOM 878 N N . THR A 1 111 ? 1.382 -5.686 -1.031 1.00 97.31 111 THR A N 1
ATOM 879 C CA . THR A 1 111 ? 0.784 -4.742 -1.981 1.00 97.31 111 THR A CA 1
ATOM 880 C C . THR A 1 111 ? 0.280 -3.460 -1.307 1.00 97.31 111 THR A C 1
ATOM 882 O O . THR A 1 111 ? -0.932 -3.282 -1.159 1.00 97.31 111 THR A O 1
ATOM 885 N N . PRO A 1 112 ? 1.180 -2.588 -0.815 1.00 96.44 112 PRO A N 1
ATOM 886 C CA . PRO A 1 112 ? 0.778 -1.326 -0.207 1.00 96.44 112 PRO A CA 1
ATOM 887 C C . PRO A 1 112 ? 0.326 -0.291 -1.241 1.00 96.44 112 PRO A C 1
ATOM 889 O O . PRO A 1 112 ? 0.929 -0.163 -2.308 1.00 96.44 112 PRO A O 1
ATOM 892 N N . PHE A 1 113 ? -0.670 0.503 -0.854 1.00 97.00 113 PHE A N 1
ATOM 893 C CA . PHE A 1 113 ? -1.141 1.691 -1.563 1.00 97.00 113 PHE A CA 1
ATOM 894 C C . PHE A 1 113 ? -0.911 2.915 -0.681 1.00 97.00 113 PHE A C 1
ATOM 896 O O . PHE A 1 113 ? -1.583 3.087 0.338 1.00 97.00 113 PHE A O 1
ATOM 903 N N . LEU A 1 114 ? 0.073 3.738 -1.034 1.00 94.12 114 LEU A N 1
ATOM 904 C CA . LEU A 1 114 ? 0.518 4.859 -0.213 1.00 94.12 114 LEU A CA 1
ATOM 905 C C . LEU A 1 114 ? 0.326 6.163 -0.990 1.00 94.12 114 LEU A C 1
ATOM 907 O O . LEU A 1 114 ? 0.947 6.360 -2.033 1.00 94.12 114 LEU A O 1
ATOM 911 N N . ARG A 1 115 ? -0.518 7.059 -0.468 1.00 93.62 115 ARG A N 1
ATOM 912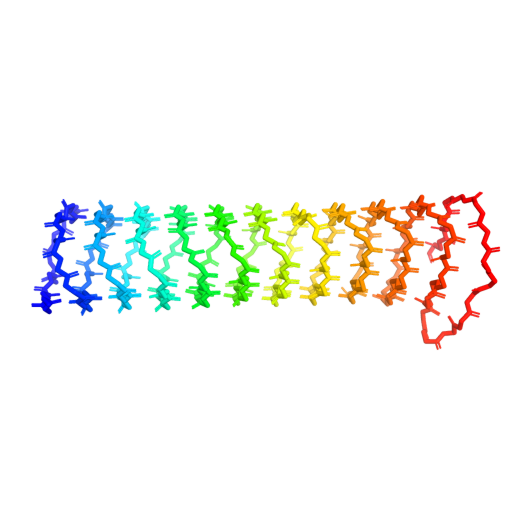 C CA . ARG A 1 115 ? -0.654 8.443 -0.946 1.00 93.62 115 ARG A CA 1
ATOM 913 C C . ARG A 1 115 ? -0.147 9.388 0.137 1.00 93.62 115 ARG A C 1
ATOM 915 O O . ARG A 1 115 ? -0.892 9.708 1.066 1.00 93.62 115 ARG A O 1
ATOM 922 N N . VAL A 1 116 ? 1.126 9.772 0.050 1.00 87.06 116 VAL A N 1
ATOM 923 C CA . VAL A 1 116 ? 1.846 10.405 1.163 1.00 87.06 116 VAL A CA 1
ATOM 924 C C . VAL A 1 116 ? 2.844 11.453 0.683 1.00 87.06 116 VAL A C 1
ATOM 926 O O . VAL A 1 116 ? 3.637 11.167 -0.200 1.00 87.06 116 VAL A O 1
ATOM 929 N N . ASN A 1 117 ? 2.908 12.630 1.316 1.00 92.06 117 ASN A N 1
ATOM 930 C CA . ASN A 1 117 ? 3.878 13.664 0.910 1.00 92.06 117 ASN A CA 1
ATOM 931 C C . ASN A 1 117 ? 5.340 13.201 1.059 1.00 92.06 117 ASN A C 1
ATOM 933 O O . ASN A 1 117 ? 6.170 13.489 0.201 1.00 92.06 117 ASN A O 1
ATOM 937 N N . LYS A 1 118 ? 5.679 12.504 2.151 1.00 93.69 118 LYS A N 1
ATOM 938 C CA . LYS A 1 118 ? 6.999 11.885 2.359 1.00 93.69 118 LYS A CA 1
ATOM 939 C C . LYS A 1 118 ? 6.848 10.445 2.827 1.00 93.69 118 LYS A C 1
ATOM 941 O O . LYS A 1 118 ? 6.325 10.212 3.917 1.00 93.69 118 LYS A O 1
ATOM 946 N N . ASN A 1 119 ? 7.340 9.499 2.041 1.00 94.00 119 ASN A N 1
ATOM 947 C CA . ASN A 1 119 ? 7.203 8.082 2.330 1.00 94.00 119 ASN A CA 1
ATOM 948 C C . ASN A 1 119 ? 8.534 7.335 2.252 1.00 94.00 119 ASN A C 1
ATOM 950 O O . ASN A 1 119 ? 9.209 7.359 1.224 1.00 94.00 119 ASN A O 1
ATOM 954 N N . THR A 1 120 ? 8.819 6.574 3.304 1.00 96.12 120 THR A N 1
ATOM 955 C CA . THR A 1 120 ? 9.853 5.541 3.324 1.00 96.12 120 THR A CA 1
ATOM 956 C C . THR A 1 120 ? 9.175 4.196 3.549 1.00 96.12 120 THR A C 1
ATOM 958 O O . THR A 1 120 ? 8.435 4.022 4.515 1.00 96.12 120 THR A O 1
ATOM 961 N N . ALA A 1 121 ? 9.401 3.230 2.663 1.00 94.62 121 ALA A N 1
ATOM 962 C CA . ALA A 1 121 ? 8.744 1.930 2.756 1.00 94.62 121 ALA A CA 1
ATOM 963 C C . ALA A 1 121 ? 9.758 0.798 2.609 1.00 94.62 121 ALA A C 1
ATOM 965 O O . ALA A 1 121 ? 10.472 0.736 1.615 1.00 94.62 121 ALA A O 1
ATOM 966 N N . PHE A 1 122 ? 9.787 -0.109 3.579 1.00 96.88 122 PHE A N 1
ATOM 967 C CA . PHE A 1 122 ? 10.611 -1.311 3.575 1.00 96.88 122 PHE A CA 1
ATOM 968 C C . PHE A 1 122 ? 9.712 -2.515 3.321 1.00 96.88 122 PHE A C 1
ATOM 970 O O . PHE A 1 122 ? 8.850 -2.835 4.139 1.00 96.88 122 PHE A O 1
ATOM 977 N N . LEU A 1 123 ? 9.884 -3.158 2.171 1.00 95.12 123 LEU A N 1
ATOM 978 C CA . LEU A 1 123 ? 9.084 -4.297 1.735 1.00 95.12 123 LEU A CA 1
ATOM 979 C C . LEU A 1 123 ? 9.997 -5.501 1.514 1.00 95.12 123 LEU A C 1
ATOM 981 O O . LEU A 1 123 ? 10.981 -5.416 0.780 1.00 95.12 123 LEU A O 1
ATOM 985 N N . GLY A 1 124 ? 9.663 -6.629 2.132 1.00 91.06 124 GLY A N 1
ATOM 986 C CA . GLY A 1 124 ? 10.492 -7.830 2.108 1.00 91.06 124 GLY A CA 1
ATOM 987 C C . GLY A 1 124 ? 9.731 -9.111 1.773 1.00 91.06 124 GLY A C 1
ATOM 988 O O . GLY A 1 124 ? 8.551 -9.228 2.093 1.00 91.06 124 GLY A O 1
ATOM 989 N N . GLU A 1 125 ? 10.486 -10.091 1.264 1.00 87.88 125 GLU A N 1
ATOM 990 C CA . GLU A 1 125 ? 10.156 -11.509 1.005 1.00 87.88 125 GLU A CA 1
ATOM 991 C C . GLU A 1 125 ? 9.896 -11.858 -0.465 1.00 87.88 125 GLU A C 1
ATOM 993 O O . GLU A 1 125 ? 10.797 -11.684 -1.263 1.00 87.88 125 GLU A O 1
ATOM 998 N N . ASN A 1 126 ? 8.779 -12.470 -0.861 1.00 91.94 126 ASN A N 1
ATOM 999 C CA . ASN A 1 126 ? 8.716 -13.148 -2.166 1.00 91.94 126 ASN A CA 1
ATOM 1000 C C . ASN A 1 126 ? 8.260 -12.209 -3.302 1.00 91.94 126 ASN A C 1
ATOM 1002 O O . ASN A 1 126 ? 8.958 -12.059 -4.308 1.00 91.94 126 ASN A O 1
ATOM 1006 N N . LYS A 1 127 ? 7.107 -11.544 -3.150 1.00 94.88 127 LYS A N 1
ATOM 1007 C CA . LYS A 1 127 ? 6.529 -10.657 -4.176 1.00 94.88 127 LYS A CA 1
ATOM 1008 C C . LYS A 1 127 ? 6.124 -9.305 -3.590 1.00 94.88 127 LYS A C 1
ATOM 1010 O O . LYS A 1 127 ? 5.277 -9.246 -2.700 1.00 94.88 127 LYS A O 1
ATOM 1015 N N . ASN A 1 128 ? 6.656 -8.227 -4.157 1.00 96.00 128 ASN A N 1
ATOM 1016 C CA . ASN A 1 128 ? 6.348 -6.855 -3.762 1.00 96.00 128 ASN A CA 1
ATOM 1017 C C . ASN A 1 128 ? 5.763 -6.069 -4.945 1.00 96.00 128 ASN A C 1
ATOM 1019 O O . ASN A 1 128 ? 6.421 -5.909 -5.977 1.00 96.00 128 ASN A O 1
ATOM 1023 N N . THR A 1 129 ? 4.550 -5.540 -4.783 1.00 96.56 129 THR A N 1
ATOM 1024 C CA . THR A 1 129 ? 3.877 -4.664 -5.760 1.00 96.56 129 THR A CA 1
ATOM 1025 C C . THR A 1 129 ? 3.375 -3.421 -5.042 1.00 96.56 129 THR A C 1
ATOM 1027 O O . THR A 1 129 ? 2.306 -3.440 -4.444 1.00 96.56 129 THR A O 1
ATOM 1030 N N . ALA A 1 130 ? 4.168 -2.356 -5.032 1.00 94.88 130 ALA A N 1
ATOM 1031 C CA . ALA A 1 130 ? 3.867 -1.152 -4.259 1.00 94.88 130 ALA A CA 1
ATOM 1032 C C . ALA A 1 130 ? 3.334 -0.039 -5.159 1.00 94.88 130 ALA A C 1
ATOM 1034 O O . ALA A 1 130 ? 3.918 0.208 -6.205 1.00 94.88 130 ALA A O 1
ATOM 1035 N N . PHE A 1 131 ? 2.300 0.675 -4.725 1.00 96.00 131 PHE A N 1
ATOM 1036 C CA . PHE A 1 131 ? 1.802 1.879 -5.393 1.00 96.00 131 PHE A CA 1
ATOM 1037 C C . PHE A 1 131 ? 2.076 3.078 -4.495 1.00 96.00 131 PHE A C 1
ATOM 1039 O O . PHE A 1 131 ? 1.416 3.239 -3.469 1.00 96.00 131 PHE A O 1
ATOM 1046 N N . LEU A 1 132 ? 3.084 3.878 -4.840 1.00 93.44 132 LEU A N 1
ATOM 1047 C CA . LEU A 1 132 ? 3.574 4.977 -4.012 1.00 93.44 132 LEU A CA 1
ATOM 1048 C C . LEU A 1 132 ? 3.425 6.291 -4.775 1.00 93.44 132 LEU A C 1
ATOM 1050 O O . LEU A 1 132 ? 4.083 6.526 -5.788 1.00 93.44 132 LEU A O 1
ATOM 1054 N N . ARG A 1 133 ? 2.541 7.146 -4.274 1.00 92.00 133 ARG A N 1
ATOM 1055 C CA . ARG A 1 133 ? 2.226 8.447 -4.850 1.00 92.00 133 ARG A CA 1
ATOM 1056 C C . ARG A 1 133 ? 2.526 9.521 -3.807 1.00 92.00 133 ARG A C 1
ATOM 1058 O O . ARG A 1 133 ? 1.974 9.463 -2.706 1.00 92.00 133 ARG A O 1
ATOM 1065 N N . GLY A 1 134 ? 3.423 10.450 -4.125 1.00 87.69 134 GLY A N 1
ATOM 1066 C CA . GLY A 1 134 ? 3.891 11.426 -3.147 1.00 87.69 134 GLY A CA 1
ATOM 1067 C C . GLY A 1 134 ? 4.979 12.372 -3.635 1.00 87.69 134 GLY A C 1
ATOM 1068 O O . GLY A 1 134 ? 5.743 12.036 -4.537 1.00 87.69 134 GLY A O 1
ATOM 1069 N N . ASN A 1 135 ? 5.155 13.501 -2.940 1.00 90.31 135 ASN A N 1
ATOM 1070 C CA . ASN A 1 135 ? 6.238 14.445 -3.242 1.00 90.31 135 ASN A CA 1
ATOM 1071 C C . ASN A 1 135 ? 7.635 13.811 -3.108 1.00 90.31 135 ASN A C 1
ATOM 1073 O O . ASN A 1 135 ? 8.540 14.158 -3.867 1.00 90.31 135 ASN A O 1
ATOM 1077 N N . LYS A 1 136 ? 7.840 12.916 -2.132 1.00 91.94 136 LYS A N 1
ATOM 1078 C CA . LYS A 1 136 ? 9.100 12.183 -1.954 1.00 91.94 136 LYS A CA 1
ATOM 1079 C C . LYS A 1 136 ? 8.852 10.729 -1.561 1.00 91.94 136 LYS A C 1
ATOM 1081 O O . LYS A 1 136 ? 8.357 10.479 -0.461 1.00 91.94 136 LYS A O 1
ATOM 1086 N N . ASN A 1 137 ? 9.274 9.785 -2.402 1.00 93.19 137 ASN A N 1
ATOM 1087 C CA . ASN A 1 137 ? 9.198 8.350 -2.117 1.00 93.19 137 ASN A CA 1
ATOM 1088 C C . ASN A 1 137 ? 10.584 7.706 -2.106 1.00 93.19 137 ASN A C 1
ATOM 1090 O O . ASN A 1 137 ? 11.334 7.821 -3.072 1.00 93.19 137 ASN A O 1
ATOM 1094 N N . THR A 1 138 ? 10.893 6.967 -1.040 1.00 95.06 138 THR A N 1
ATOM 1095 C CA . THR A 1 138 ? 12.142 6.206 -0.913 1.00 95.06 138 THR A CA 1
ATOM 1096 C C . THR A 1 138 ? 11.876 4.750 -0.517 1.00 95.06 138 THR A C 1
ATOM 1098 O O . THR A 1 138 ? 11.997 4.395 0.663 1.00 95.06 138 THR A O 1
ATOM 1101 N N . PRO A 1 139 ? 11.414 3.900 -1.450 1.00 95.19 139 PRO A N 1
ATOM 1102 C CA . PRO A 1 139 ? 11.138 2.505 -1.148 1.00 95.19 139 PRO A CA 1
ATOM 1103 C C . PRO A 1 139 ? 12.371 1.602 -1.259 1.00 95.19 139 PRO A C 1
ATOM 1105 O O . PRO A 1 139 ? 13.152 1.685 -2.206 1.00 95.19 139 PRO A O 1
ATOM 1108 N N . PHE A 1 140 ? 12.464 0.661 -0.325 1.00 96.56 140 PHE A N 1
ATOM 1109 C CA . PHE A 1 140 ? 13.428 -0.429 -0.289 1.00 96.56 140 PHE A CA 1
ATOM 1110 C C . PHE A 1 140 ? 12.667 -1.744 -0.454 1.00 96.56 140 PHE A C 1
ATOM 1112 O O . PHE A 1 140 ? 11.936 -2.158 0.448 1.00 96.56 140 PHE A O 1
ATOM 1119 N N . LEU A 1 141 ? 12.798 -2.392 -1.611 1.00 96.06 141 LEU A N 1
ATOM 1120 C CA . LEU A 1 141 ? 12.127 -3.660 -1.901 1.00 96.06 141 LEU A CA 1
ATOM 1121 C C . LEU A 1 141 ? 13.161 -4.774 -2.022 1.00 96.06 141 LEU A C 1
ATOM 1123 O O . LEU A 1 141 ? 14.032 -4.747 -2.893 1.00 96.06 141 LEU A O 1
ATOM 1127 N N . ARG A 1 142 ? 13.018 -5.795 -1.178 1.00 95.31 142 ARG A N 1
ATOM 1128 C CA . ARG A 1 142 ? 13.780 -7.039 -1.257 1.00 95.31 142 ARG A CA 1
ATOM 1129 C C . ARG A 1 142 ? 12.834 -8.196 -1.543 1.00 95.31 142 ARG A C 1
ATOM 1131 O O . ARG A 1 142 ? 11.937 -8.467 -0.746 1.00 95.31 142 ARG A O 1
ATOM 1138 N N . GLY A 1 143 ? 13.072 -8.913 -2.634 1.00 92.00 143 GLY A N 1
ATOM 1139 C CA . GLY A 1 143 ? 12.337 -10.137 -2.909 1.00 92.00 143 GLY A CA 1
ATOM 1140 C C . GLY A 1 143 ? 12.482 -10.713 -4.297 1.00 92.00 143 GLY A C 1
ATOM 1141 O O . GLY A 1 143 ? 13.077 -10.085 -5.155 1.00 92.00 143 GLY A O 1
ATOM 1142 N N . ASN A 1 144 ? 11.932 -11.901 -4.543 1.00 94.56 144 ASN A N 1
ATOM 1143 C CA . ASN A 1 144 ? 12.071 -12.571 -5.842 1.00 94.56 144 ASN A CA 1
ATOM 1144 C C . ASN A 1 144 ? 11.518 -11.728 -6.999 1.00 94.56 144 ASN A C 1
ATOM 1146 O O . ASN A 1 144 ? 12.100 -11.724 -8.085 1.00 94.56 144 ASN A O 1
ATOM 1150 N N . LYS A 1 145 ? 10.398 -11.024 -6.781 1.00 95.62 145 LYS A N 1
ATOM 1151 C CA . LYS A 1 145 ? 9.772 -10.135 -7.772 1.00 95.62 145 LYS A CA 1
ATOM 1152 C C . LYS A 1 145 ? 9.402 -8.791 -7.146 1.00 95.62 145 LYS A C 1
ATOM 1154 O O . LYS A 1 145 ? 8.598 -8.758 -6.214 1.00 95.62 145 LYS A O 1
ATOM 1159 N N . ASN A 1 146 ? 9.920 -7.696 -7.702 1.00 96.44 146 ASN A N 1
ATOM 1160 C CA . ASN A 1 146 ? 9.635 -6.330 -7.259 1.00 96.44 146 ASN A CA 1
ATOM 1161 C C . ASN A 1 146 ? 9.046 -5.499 -8.405 1.00 96.44 146 ASN A C 1
ATOM 1163 O O . ASN A 1 146 ? 9.653 -5.372 -9.463 1.00 96.44 146 ASN A O 1
ATOM 1167 N N . THR A 1 147 ? 7.869 -4.921 -8.175 1.00 95.94 147 THR A N 1
ATOM 1168 C CA . THR A 1 147 ? 7.053 -4.201 -9.173 1.00 95.94 147 THR A CA 1
ATOM 1169 C C . THR A 1 147 ? 6.488 -2.898 -8.579 1.00 95.94 147 THR A C 1
ATOM 1171 O O . THR A 1 147 ? 5.279 -2.788 -8.377 1.00 95.94 147 THR A O 1
ATOM 1174 N N . PRO A 1 148 ? 7.329 -1.934 -8.157 1.00 94.88 148 PRO A N 1
ATOM 1175 C CA . PRO A 1 148 ? 6.828 -0.675 -7.618 1.00 94.88 148 PRO A CA 1
ATOM 1176 C C . PRO A 1 148 ? 6.355 0.272 -8.729 1.00 94.88 148 PRO A C 1
ATOM 1178 O O . PRO A 1 148 ? 6.991 0.378 -9.772 1.00 94.88 148 PRO A O 1
ATOM 1181 N N . PHE A 1 149 ? 5.288 1.010 -8.451 1.00 94.38 149 PHE A N 1
ATOM 1182 C CA . PHE A 1 149 ? 4.792 2.143 -9.221 1.00 94.38 149 PHE A CA 1
ATOM 1183 C C . PHE A 1 149 ? 5.023 3.402 -8.392 1.00 94.38 149 PHE A C 1
ATOM 1185 O O . PHE A 1 149 ? 4.400 3.563 -7.340 1.00 94.38 149 PHE A O 1
ATOM 1192 N N . LEU A 1 150 ? 5.945 4.256 -8.831 1.00 91.06 150 LEU A N 1
ATOM 1193 C CA . LEU A 1 150 ? 6.346 5.481 -8.142 1.00 91.06 150 LEU A CA 1
ATOM 1194 C C . LEU A 1 150 ? 5.939 6.691 -8.978 1.00 91.06 150 LEU A C 1
ATOM 1196 O O . LEU A 1 150 ? 6.252 6.751 -10.165 1.00 91.06 150 LEU A O 1
ATOM 1200 N N . GLY A 1 151 ? 5.216 7.623 -8.359 1.00 85.81 151 GLY A N 1
ATOM 1201 C CA . GLY A 1 151 ? 4.595 8.766 -9.028 1.00 85.81 151 GLY A CA 1
ATOM 1202 C C . GLY A 1 151 ? 4.872 10.111 -8.351 1.00 85.81 151 GLY A C 1
ATOM 1203 O O . GLY A 1 151 ? 5.142 10.153 -7.153 1.00 85.81 151 GLY A O 1
ATOM 1204 N N . GLU A 1 152 ? 4.652 11.190 -9.112 1.00 81.75 152 GLU A N 1
ATOM 1205 C CA . GLU A 1 152 ? 4.659 12.622 -8.744 1.00 81.75 152 GLU A CA 1
ATOM 1206 C C . GLU A 1 152 ? 5.992 13.352 -8.910 1.00 81.75 152 GLU A C 1
ATOM 1208 O O . GLU A 1 152 ? 6.236 13.864 -9.995 1.00 81.75 152 GLU A O 1
ATOM 1213 N N . ASN A 1 153 ? 6.810 13.489 -7.863 1.00 84.00 153 ASN A N 1
ATOM 1214 C CA . ASN A 1 153 ? 7.867 14.509 -7.859 1.00 84.00 153 ASN A CA 1
ATOM 1215 C C . ASN A 1 153 ? 9.276 13.914 -7.719 1.00 84.00 153 ASN A C 1
ATOM 1217 O O . ASN A 1 153 ? 9.992 13.847 -8.712 1.00 84.00 153 ASN A O 1
ATOM 1221 N N . LYS A 1 154 ? 9.674 13.447 -6.524 1.00 87.88 154 LYS A N 1
ATOM 1222 C CA . LYS A 1 154 ? 11.013 12.875 -6.282 1.00 87.88 154 LYS A CA 1
ATOM 1223 C C . LYS A 1 154 ? 10.935 11.417 -5.835 1.00 87.88 154 LYS A C 1
ATOM 1225 O O . LYS A 1 154 ? 10.414 11.130 -4.756 1.00 87.88 154 LYS A O 1
ATOM 1230 N N . ASN A 1 155 ? 11.515 10.500 -6.602 1.00 89.12 155 ASN A N 1
ATOM 1231 C CA . ASN A 1 155 ? 11.528 9.075 -6.275 1.00 89.12 155 ASN A CA 1
ATOM 1232 C C . ASN A 1 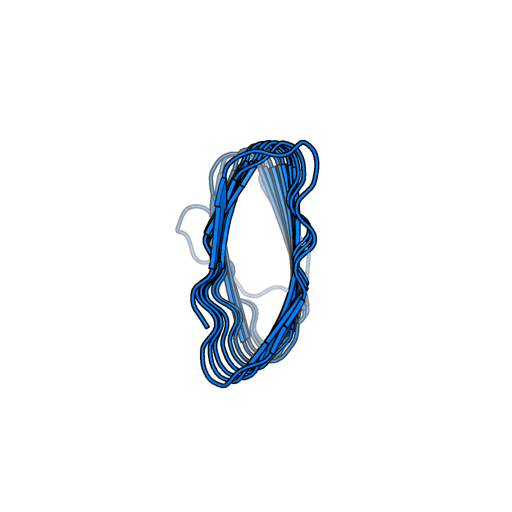155 ? 12.956 8.525 -6.235 1.00 89.12 155 ASN A C 1
ATOM 1234 O O . ASN A 1 155 ? 13.716 8.700 -7.179 1.00 89.12 155 ASN A O 1
ATOM 1238 N N . THR A 1 156 ? 13.301 7.804 -5.167 1.00 90.75 156 THR A N 1
ATOM 1239 C CA . THR A 1 156 ? 14.579 7.085 -5.041 1.00 90.75 156 THR A CA 1
ATOM 1240 C C . THR A 1 156 ? 14.312 5.643 -4.625 1.00 90.75 156 THR A C 1
ATOM 1242 O O . THR A 1 156 ? 14.009 5.374 -3.466 1.00 90.75 156 THR A O 1
ATOM 1245 N N . ALA A 1 157 ? 14.391 4.705 -5.564 1.00 91.81 157 ALA A N 1
ATOM 1246 C CA . ALA A 1 157 ? 14.045 3.305 -5.337 1.00 91.81 157 ALA A CA 1
ATOM 1247 C C . ALA A 1 157 ? 15.281 2.411 -5.191 1.00 91.81 157 ALA A C 1
ATOM 1249 O O . ALA A 1 157 ? 16.199 2.486 -6.001 1.00 91.81 157 ALA A O 1
ATOM 1250 N N . PHE A 1 158 ? 15.254 1.490 -4.228 1.00 93.69 158 PHE A N 1
ATOM 1251 C CA . PHE A 1 158 ? 16.271 0.450 -4.061 1.00 93.69 158 PHE A CA 1
ATOM 1252 C C . PHE A 1 158 ? 15.617 -0.923 -4.189 1.00 93.69 158 PHE A C 1
ATOM 1254 O O . PHE A 1 158 ? 14.856 -1.330 -3.306 1.00 93.69 158 PHE A O 1
ATOM 1261 N N . LEU A 1 159 ? 15.883 -1.638 -5.285 1.00 93.56 159 LEU A N 1
ATOM 1262 C CA . LEU A 1 159 ? 15.254 -2.927 -5.580 1.00 93.56 159 LEU A CA 1
ATOM 1263 C C . LEU A 1 159 ? 16.302 -4.038 -5.658 1.00 93.56 159 LEU A C 1
ATOM 1265 O O . LEU A 1 159 ? 17.210 -4.000 -6.487 1.00 93.56 159 LEU A O 1
ATOM 1269 N N . ARG A 1 160 ? 16.145 -5.062 -4.816 1.00 93.12 160 ARG A N 1
ATOM 1270 C CA . ARG A 1 160 ? 16.976 -6.271 -4.819 1.00 93.12 160 ARG A CA 1
ATOM 1271 C C . ARG A 1 160 ? 16.103 -7.503 -5.018 1.00 93.12 160 ARG A C 1
ATOM 1273 O O . ARG A 1 160 ? 15.234 -7.783 -4.189 1.00 93.12 160 ARG A O 1
ATOM 1280 N N . GLY A 1 161 ? 16.355 -8.265 -6.076 1.00 91.19 161 GLY A N 1
ATOM 1281 C CA . GLY A 1 161 ? 15.510 -9.401 -6.424 1.00 91.19 161 GLY A CA 1
ATOM 1282 C C . GLY A 1 161 ? 15.847 -10.078 -7.736 1.00 91.19 161 GLY A C 1
ATOM 1283 O O . GLY A 1 161 ? 16.533 -9.493 -8.556 1.00 91.19 161 GLY A O 1
ATOM 1284 N N . ASN A 1 162 ? 15.317 -11.277 -7.980 1.00 92.06 162 ASN A N 1
ATOM 1285 C CA . ASN A 1 162 ? 15.552 -11.977 -9.250 1.00 92.06 162 ASN A CA 1
ATOM 1286 C C . ASN A 1 162 ? 14.951 -11.211 -10.440 1.00 92.06 162 ASN A C 1
ATOM 1288 O O . ASN A 1 162 ? 15.562 -11.167 -11.507 1.00 92.06 162 ASN A O 1
ATOM 1292 N N . LYS A 1 163 ? 13.770 -10.600 -10.257 1.00 92.75 163 LYS A N 1
ATOM 1293 C CA . LYS A 1 163 ? 13.094 -9.772 -11.264 1.00 92.75 163 LYS A CA 1
ATOM 1294 C C . LYS A 1 163 ? 12.654 -8.425 -10.682 1.00 92.75 163 LYS A C 1
ATOM 1296 O O . LYS A 1 163 ? 11.832 -8.400 -9.764 1.00 92.75 163 LYS A O 1
ATOM 1301 N N . ASN A 1 164 ? 13.124 -7.322 -11.261 1.00 93.50 164 ASN A N 1
ATOM 1302 C CA . ASN A 1 164 ? 12.726 -5.962 -10.891 1.00 93.50 164 ASN A CA 1
ATOM 1303 C C . ASN A 1 164 ? 12.103 -5.247 -12.094 1.00 93.50 164 ASN A C 1
ATOM 1305 O O . ASN A 1 164 ? 12.731 -5.141 -13.143 1.00 93.50 164 ASN A O 1
ATOM 1309 N N . THR A 1 165 ? 10.882 -4.741 -11.944 1.00 93.69 165 THR A N 1
ATOM 1310 C CA . THR A 1 165 ? 10.155 -4.025 -13.004 1.00 93.69 165 THR A CA 1
ATOM 1311 C C . THR A 1 165 ? 9.513 -2.745 -12.445 1.00 93.69 165 THR A C 1
ATOM 1313 O O . THR A 1 165 ? 8.291 -2.695 -12.266 1.00 93.69 165 THR A O 1
ATOM 1316 N N . PRO A 1 166 ? 10.311 -1.739 -12.040 1.00 92.88 166 PRO A N 1
ATOM 1317 C CA . PRO A 1 166 ? 9.760 -0.482 -11.548 1.00 92.88 166 PRO A CA 1
ATOM 1318 C C . PRO A 1 166 ? 9.107 0.326 -12.666 1.00 92.88 166 PRO A C 1
ATOM 1320 O O . PRO A 1 166 ? 9.617 0.369 -13.781 1.00 92.88 166 PRO A O 1
ATOM 1323 N N . PHE A 1 167 ? 8.035 1.027 -12.319 1.00 92.00 167 PHE A N 1
ATOM 1324 C CA . PHE A 1 167 ? 7.448 2.101 -13.108 1.00 92.00 167 PHE A CA 1
ATOM 1325 C C . PHE A 1 167 ? 7.698 3.408 -12.369 1.00 92.00 167 PHE A C 1
ATOM 1327 O O . PHE A 1 167 ? 7.247 3.577 -1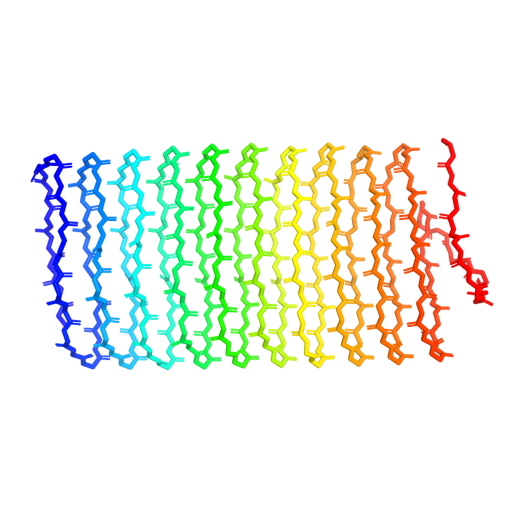1.235 1.00 92.00 167 PHE A O 1
ATOM 1334 N N . LEU A 1 168 ? 8.442 4.311 -12.992 1.00 88.44 168 LEU A N 1
ATOM 1335 C CA . LEU A 1 168 ? 8.883 5.566 -12.403 1.00 88.44 168 LEU A CA 1
ATOM 1336 C C . LEU A 1 168 ? 8.315 6.719 -13.230 1.00 88.44 168 LEU A C 1
ATOM 1338 O O . LEU A 1 168 ? 8.590 6.850 -14.423 1.00 88.44 168 LEU A O 1
ATOM 1342 N N . ARG A 1 169 ? 7.493 7.549 -12.593 1.00 85.88 169 ARG A N 1
ATOM 1343 C CA . ARG A 1 169 ? 6.923 8.759 -13.179 1.00 85.88 169 ARG A CA 1
ATOM 1344 C C . ARG A 1 169 ? 7.107 9.913 -12.203 1.00 85.88 169 ARG A C 1
ATOM 1346 O O . ARG A 1 169 ? 6.746 9.809 -11.034 1.00 85.88 169 ARG A O 1
ATOM 1353 N N . GLY A 1 170 ? 7.618 11.027 -12.696 1.00 81.31 170 GLY A N 1
ATOM 1354 C CA . GLY A 1 170 ? 7.794 12.246 -11.918 1.00 81.31 170 GLY A CA 1
ATOM 1355 C C . GLY A 1 170 ? 9.037 12.999 -12.337 1.00 81.31 170 GLY A C 1
ATOM 1356 O O . GLY A 1 170 ? 9.790 12.497 -13.167 1.00 81.31 170 GLY A O 1
ATOM 1357 N N . ASN A 1 171 ? 9.230 14.173 -11.748 1.00 83.38 171 ASN A N 1
ATOM 1358 C CA . ASN A 1 171 ? 10.256 15.115 -12.186 1.00 83.38 171 ASN A CA 1
ATOM 1359 C C . ASN A 1 171 ? 11.674 14.581 -11.953 1.00 83.38 171 ASN A C 1
ATOM 1361 O O . ASN A 1 171 ? 12.505 14.720 -12.825 1.00 83.38 171 ASN A O 1
ATOM 1365 N N . LYS A 1 172 ? 11.949 13.936 -10.808 1.00 84.25 172 LYS A N 1
ATOM 1366 C CA . LYS A 1 172 ? 13.286 13.412 -10.468 1.00 84.25 172 LYS A CA 1
ATOM 1367 C C . LYS A 1 172 ? 13.208 11.971 -10.012 1.00 84.25 172 LYS A C 1
ATOM 1369 O O . LYS A 1 172 ? 12.622 11.681 -8.963 1.00 84.25 172 LYS A O 1
ATOM 1374 N N . ASN A 1 173 ? 13.815 11.066 -10.773 1.00 84.81 173 ASN A N 1
ATOM 1375 C CA . ASN A 1 173 ? 13.771 9.638 -10.480 1.00 84.81 173 ASN A CA 1
ATOM 1376 C C . ASN A 1 173 ? 15.174 9.042 -10.435 1.00 84.81 173 ASN A C 1
ATOM 1378 O O . ASN A 1 173 ? 15.968 9.192 -11.357 1.00 84.81 173 ASN A O 1
ATOM 1382 N N . THR A 1 174 ? 15.432 8.290 -9.372 1.00 86.31 174 THR A N 1
ATOM 1383 C CA . THR A 1 174 ? 16.623 7.462 -9.227 1.00 86.31 174 THR A CA 1
ATOM 1384 C C . THR A 1 174 ? 16.203 6.048 -8.866 1.00 86.31 174 THR A C 1
ATOM 1386 O O . THR A 1 174 ? 15.378 5.852 -7.968 1.00 86.31 174 THR A O 1
ATOM 1389 N N . ALA A 1 175 ? 16.770 5.045 -9.529 1.00 88.12 175 ALA A N 1
ATOM 1390 C CA . ALA A 1 175 ? 16.537 3.654 -9.160 1.00 88.12 175 ALA A CA 1
ATOM 1391 C C . ALA A 1 175 ? 17.813 2.819 -9.199 1.00 88.12 175 ALA A C 1
ATOM 1393 O O . ALA A 1 175 ? 18.500 2.765 -10.213 1.00 88.12 175 ALA A O 1
ATOM 1394 N N . PHE A 1 176 ? 18.070 2.116 -8.098 1.00 89.50 176 PHE A N 1
ATOM 1395 C CA . PHE A 1 176 ? 19.160 1.162 -7.933 1.00 89.50 176 PHE A CA 1
ATOM 1396 C C . PHE A 1 176 ? 18.597 -0.253 -8.041 1.00 89.50 176 PHE A C 1
ATOM 1398 O O . PHE A 1 176 ? 17.818 -0.679 -7.179 1.00 89.50 176 PHE A O 1
ATOM 1405 N N . LEU A 1 177 ? 18.963 -0.977 -9.102 1.00 90.56 177 LEU A N 1
ATOM 1406 C CA . LEU A 1 177 ? 18.409 -2.297 -9.408 1.00 90.56 177 LEU A CA 1
ATOM 1407 C C . LEU A 1 177 ? 19.481 -3.386 -9.331 1.00 90.56 177 LEU A C 1
ATOM 1409 O O . LEU A 1 177 ? 20.412 -3.409 -10.129 1.00 90.56 177 LEU A O 1
ATOM 1413 N N . ARG A 1 178 ? 19.309 -4.348 -8.419 1.00 89.38 178 ARG A N 1
ATOM 1414 C CA . ARG A 1 178 ? 20.149 -5.552 -8.329 1.00 89.38 178 ARG A CA 1
ATOM 1415 C C . ARG A 1 178 ? 19.308 -6.797 -8.580 1.00 89.38 178 ARG A C 1
ATOM 1417 O O . ARG A 1 178 ? 18.375 -7.073 -7.818 1.00 89.38 178 ARG A O 1
ATOM 1424 N N . GLY A 1 179 ? 19.649 -7.555 -9.619 1.00 87.06 179 GLY A N 1
ATOM 1425 C CA . GLY A 1 179 ? 18.881 -8.725 -10.023 1.00 87.06 179 GLY A CA 1
ATOM 1426 C C . GLY A 1 179 ? 19.283 -9.319 -11.361 1.00 87.06 179 GLY A C 1
ATOM 1427 O O . GLY A 1 179 ? 20.007 -8.693 -12.127 1.00 87.06 179 GLY A O 1
ATOM 1428 N N . ASN A 1 180 ? 18.758 -10.508 -11.654 1.00 87.19 180 ASN A N 1
ATOM 1429 C CA . ASN A 1 180 ? 19.031 -11.205 -12.913 1.00 87.19 180 ASN A CA 1
ATOM 1430 C C . ASN A 1 180 ? 18.225 -10.607 -14.078 1.00 87.19 180 ASN A C 1
ATOM 1432 O O . ASN A 1 180 ? 18.646 -10.691 -15.225 1.00 87.19 180 ASN A O 1
ATOM 1436 N N . LYS A 1 181 ? 17.039 -10.040 -13.803 1.00 88.81 181 LYS A N 1
ATOM 1437 C CA . LYS A 1 181 ? 16.134 -9.471 -14.817 1.00 88.81 181 LYS A CA 1
ATOM 1438 C C . LYS A 1 181 ? 15.590 -8.113 -14.367 1.00 88.81 181 LYS A C 1
ATOM 1440 O O . LYS A 1 181 ? 14.623 -8.056 -13.606 1.00 88.81 181 LYS A O 1
ATOM 1445 N N . ASN A 1 182 ? 16.180 -7.030 -14.865 1.00 90.31 182 ASN A N 1
ATOM 1446 C CA . ASN A 1 182 ? 15.739 -5.658 -14.604 1.00 90.31 182 ASN A CA 1
ATOM 1447 C C . ASN A 1 182 ? 15.047 -5.083 -15.846 1.00 90.31 182 ASN A C 1
ATOM 1449 O O . ASN A 1 182 ? 15.660 -5.014 -16.900 1.00 90.31 182 ASN A O 1
ATOM 1453 N N . THR A 1 183 ? 13.784 -4.667 -15.743 1.00 90.44 183 THR A N 1
ATOM 1454 C CA . THR A 1 183 ? 13.054 -4.018 -16.850 1.00 90.44 183 THR A CA 1
ATOM 1455 C C . THR A 1 183 ? 12.343 -2.755 -16.347 1.00 90.44 183 THR A C 1
ATOM 1457 O O . THR A 1 183 ? 11.138 -2.803 -16.070 1.00 90.44 183 THR A O 1
ATOM 1460 N N . PRO A 1 184 ? 13.080 -1.655 -16.121 1.00 89.06 184 PRO A N 1
ATOM 1461 C CA . PRO A 1 184 ? 12.490 -0.403 -15.670 1.00 89.06 184 PRO A CA 1
ATOM 1462 C C . PRO A 1 184 ? 11.685 0.287 -16.776 1.00 89.06 184 PRO A C 1
ATOM 1464 O O . PRO A 1 184 ? 12.052 0.259 -17.951 1.00 89.06 184 PRO A O 1
ATOM 1467 N N . PHE A 1 185 ? 10.599 0.935 -16.365 1.00 88.50 185 PHE A N 1
ATOM 1468 C CA . PHE A 1 185 ? 9.816 1.862 -17.171 1.00 88.50 185 PHE A CA 1
ATOM 1469 C C . PHE A 1 185 ? 9.940 3.259 -16.577 1.00 88.50 185 PHE A C 1
ATOM 1471 O O . PHE A 1 185 ? 9.729 3.444 -15.375 1.00 88.50 185 PHE A O 1
ATOM 1478 N N . LEU A 1 186 ? 10.242 4.240 -17.417 1.00 82.50 186 LEU A N 1
ATOM 1479 C CA . LEU A 1 186 ? 10.482 5.616 -17.006 1.00 82.50 186 LEU A CA 1
ATOM 1480 C C . LEU A 1 186 ? 9.707 6.549 -17.928 1.00 82.50 186 LEU A C 1
ATOM 1482 O O . LEU A 1 186 ? 9.812 6.441 -19.145 1.00 82.50 186 LEU A O 1
ATOM 1486 N N . GLY A 1 187 ? 8.830 7.380 -17.361 1.00 77.31 187 GLY A N 1
ATOM 1487 C CA . GLY A 1 187 ? 7.934 8.224 -18.164 1.00 77.31 187 GLY A CA 1
ATOM 1488 C C . GLY A 1 187 ? 6.981 7.445 -19.088 1.00 77.31 187 GLY A C 1
ATOM 1489 O O . GLY A 1 187 ? 6.404 8.030 -19.992 1.00 77.31 187 GLY A O 1
ATOM 1490 N N . GLY A 1 188 ? 6.804 6.135 -18.872 1.00 68.25 188 GLY A N 1
ATOM 1491 C CA . GLY A 1 188 ? 6.031 5.252 -19.757 1.00 68.25 188 GLY A CA 1
ATOM 1492 C C . GLY A 1 188 ? 6.860 4.526 -20.823 1.00 68.25 188 GLY A C 1
ATOM 1493 O O . GLY A 1 188 ? 6.334 3.635 -21.481 1.00 68.25 188 GLY A O 1
ATOM 1494 N N . ILE A 1 189 ? 8.156 4.824 -20.946 1.00 70.38 189 ILE A N 1
ATOM 1495 C CA . ILE A 1 189 ? 9.067 4.205 -21.918 1.00 70.38 189 ILE A CA 1
ATOM 1496 C C . ILE A 1 189 ? 9.849 3.071 -21.247 1.00 70.38 189 ILE A C 1
ATOM 1498 O O . ILE A 1 189 ? 10.328 3.210 -20.119 1.00 70.38 189 ILE A O 1
ATOM 1502 N N . LYS A 1 190 ? 9.977 1.928 -21.931 1.00 77.75 190 LYS A N 1
ATOM 1503 C CA . LYS A 1 190 ? 10.786 0.789 -21.474 1.00 77.75 190 LYS A CA 1
ATOM 1504 C C . LYS A 1 190 ? 12.269 1.086 -21.705 1.00 77.75 190 LYS A C 1
ATOM 1506 O O . LYS A 1 190 ? 12.659 1.379 -22.828 1.00 77.75 190 LYS A O 1
ATOM 1511 N N . ILE A 1 191 ? 13.090 0.950 -20.667 1.00 77.88 191 ILE A N 1
ATOM 1512 C CA . ILE A 1 191 ? 14.541 1.168 -20.752 1.00 77.88 191 ILE A CA 1
ATOM 1513 C C . ILE A 1 191 ? 15.265 -0.185 -20.866 1.00 77.88 191 ILE A C 1
ATOM 1515 O O . ILE A 1 191 ? 14.813 -1.167 -20.257 1.00 77.88 191 ILE A O 1
ATOM 1519 N N . PRO A 1 192 ? 16.375 -0.273 -21.626 1.00 67.50 192 PRO A N 1
ATOM 1520 C CA . PRO A 1 192 ? 17.188 -1.479 -21.691 1.00 67.50 192 PRO A CA 1
ATOM 1521 C C . PRO A 1 192 ? 17.642 -1.992 -20.305 1.00 67.50 192 PRO A C 1
ATOM 1523 O O . PRO A 1 192 ? 17.904 -1.209 -19.380 1.00 67.50 192 PRO A O 1
ATOM 1526 N N . PRO A 1 193 ? 17.730 -3.326 -20.143 1.00 63.44 193 PRO A N 1
ATOM 1527 C CA . PRO A 1 193 ? 18.240 -3.949 -18.930 1.00 63.44 193 PRO A CA 1
ATOM 1528 C C . PRO A 1 193 ? 19.734 -3.638 -18.781 1.00 63.44 193 PRO A C 1
ATOM 1530 O O . PRO A 1 193 ? 20.543 -4.103 -19.575 1.00 63.44 193 PRO A O 1
ATOM 1533 N N . PHE A 1 194 ? 20.108 -2.889 -17.745 1.00 58.94 194 PHE A N 1
ATOM 1534 C CA . PHE A 1 194 ? 21.501 -2.632 -17.390 1.00 58.94 194 PHE A CA 1
ATOM 1535 C C . PHE A 1 194 ? 21.714 -2.872 -15.892 1.00 58.94 194 PHE A C 1
ATOM 1537 O O . PHE A 1 194 ? 20.787 -2.786 -15.076 1.00 58.94 194 PHE A O 1
ATOM 1544 N N . TRP A 1 195 ? 22.943 -3.229 -15.529 1.00 53.62 195 TRP A N 1
ATOM 1545 C CA . TRP A 1 195 ? 23.377 -3.350 -14.142 1.00 53.62 195 TRP A CA 1
ATOM 1546 C C . TRP A 1 195 ? 23.844 -1.980 -13.656 1.00 53.62 195 TRP A C 1
ATOM 1548 O O . TRP A 1 195 ? 24.959 -1.568 -13.944 1.00 53.62 195 TRP A O 1
ATOM 1558 N N . GLY A 1 196 ? 23.000 -1.249 -12.929 1.00 62.41 196 GLY A N 1
ATOM 1559 C CA . GLY A 1 196 ? 23.405 0.068 -12.450 1.00 62.41 196 GLY A CA 1
ATOM 1560 C C . GLY A 1 196 ? 22.284 0.920 -11.883 1.00 62.41 196 GLY A C 1
ATOM 1561 O O . GLY A 1 196 ? 21.164 0.457 -11.636 1.00 62.41 196 GLY A O 1
ATOM 1562 N N . ALA A 1 197 ? 22.630 2.178 -11.638 1.00 64.12 197 ALA A N 1
ATOM 1563 C CA . ALA A 1 197 ? 21.693 3.213 -11.247 1.00 64.12 197 ALA A CA 1
ATOM 1564 C C . ALA A 1 197 ? 21.116 3.891 -12.497 1.00 64.12 197 ALA A C 1
ATOM 1566 O O . ALA A 1 197 ? 21.849 4.225 -13.423 1.00 64.12 197 ALA A O 1
ATOM 1567 N N . TYR A 1 198 ? 19.802 4.097 -12.504 1.00 70.44 198 TYR A N 1
ATOM 1568 C CA . TYR A 1 198 ? 19.110 4.894 -13.515 1.00 70.44 198 TYR A CA 1
ATOM 1569 C C . TYR A 1 198 ? 18.871 6.296 -12.950 1.00 70.44 198 TYR A C 1
ATOM 1571 O O . TYR A 1 198 ? 18.317 6.399 -11.851 1.00 70.44 198 TYR A O 1
ATOM 1579 N N . TYR A 1 199 ? 19.268 7.337 -13.687 1.00 56.47 199 TYR A N 1
ATOM 1580 C CA . TYR A 1 199 ? 19.134 8.748 -13.305 1.00 56.47 199 TYR A CA 1
ATOM 1581 C C . TYR A 1 199 ? 18.341 9.530 -14.362 1.00 56.47 199 TYR A C 1
ATOM 1583 O O . TYR A 1 199 ? 18.509 9.291 -15.555 1.00 56.47 199 TYR A O 1
ATOM 1591 N N . LEU A 1 200 ? 17.493 10.456 -13.910 1.00 51.88 200 LEU A N 1
ATOM 1592 C CA . LEU A 1 200 ? 16.906 11.537 -14.707 1.00 51.88 200 LEU A CA 1
ATOM 1593 C C . LEU A 1 200 ? 16.826 12.806 -13.851 1.00 51.88 200 LEU A C 1
ATOM 1595 O O . LEU A 1 200 ? 16.459 12.712 -12.670 1.00 51.88 200 LEU A O 1
ATOM 1599 N N . ASP A 1 201 ? 17.132 13.943 -14.473 1.00 45.94 201 ASP A N 1
ATOM 1600 C CA . ASP A 1 201 ? 17.010 15.294 -13.909 1.00 45.94 201 ASP A CA 1
ATOM 1601 C C . ASP A 1 201 ? 15.601 15.887 -14.015 1.00 45.94 201 ASP A C 1
ATOM 1603 O O . ASP A 1 201 ? 14.899 15.586 -15.009 1.00 45.94 201 ASP A O 1
#

Sequence (201 aa):
MCITLTGGNKNTPFLRGNKNTPFLGGNKNTPFLRGNKNTPFLRGNKNTPFLRGNKNTPFLRGNKNTAFLRENKNTAFLRGNKNTPFLRGNKNTPFLRENKNTAFLRGNKNTPFLRVNKNTAFLGENKNTAFLRGNKNTPFLRGNKNTPFLGENKNTAFLRGNKNTPFLRGNKNTAFLRGNKNTPFLGGIKIPPFWGAYYLD

Organism: NCBI:txid206335

pLDDT: mean 90.86, std 9.27, range [45.94, 98.0]

InterPro domains:
  IPR011049 Serralysin-like metalloprotease, C-terminal [SSF51120] (4-141)